Protein AF-0000000073468230 (afdb_homodimer)

Sequence (220 aa):
MRELEHNIGHVPVFFKELAESDPLIHEAVLKLDNYIWSDGSLTRKEKKLIAIGIAAAMRDDHALRAQLAGAQMVGVELDEVEEALRVSYMLAGMPSYVHGKYVAKSVFHEMRELEHNIGHVPVFFKELAESDPLIHEAVLKLDNYIWSDGSLTRKEKKLIAIGIAAAMRDDHALRAQLAGAQMVGVELDEVEEALRVSYMLAGMPSYVHGKYVAKSVFHE

pLDDT: mean 90.2, std 13.74, range [50.0, 98.88]

InterPro domains:
  IPR003779 Alkyl hydroperoxide reductase AhpD/CMD-like [PF02627] (23-100)
  IPR029032 AhpD-like [G3DSA:1.20.1290.10] (1-110)
  IPR029032 AhpD-like [SSF69118] (3-110)

Solvent-accessible surface area (backbone atoms only — not comparable to full-atom values): 11254 Å² total; per-residue (Å²): 111,69,67,51,22,66,64,39,47,64,68,52,66,66,54,59,52,29,49,71,76,39,46,67,59,35,51,53,51,50,52,50,51,52,59,68,52,43,72,66,80,44,48,47,56,56,51,32,44,23,44,32,14,28,21,21,44,66,66,35,64,68,55,27,52,40,32,49,50,16,26,50,74,64,66,52,47,70,66,41,49,50,52,31,29,49,48,16,24,75,76,49,31,65,67,18,24,54,52,37,51,55,54,47,29,65,71,69,71,95,110,70,67,51,21,65,67,39,46,64,67,51,67,66,55,60,52,29,51,71,78,38,48,67,60,36,49,53,50,51,51,51,50,51,61,66,52,42,71,67,81,46,48,46,54,56,50,31,44,23,42,33,13,29,21,22,44,66,67,35,64,69,54,27,52,39,32,50,50,15,27,51,76,63,66,51,48,69,67,41,50,51,53,31,29,50,48,16,23,75,76,48,31,65,68,19,25,54,51,38,49,56,54,48,30,64,71,69,70,96

Secondary structure (DSSP, 8-state):
-HHHHHHHSS--HHHHHHHHH-HHHHHHHHHHHHHHHS-SSS-HHHHHHHHHHHHHHTT-HHHHHHHHHHHHHTT--HHHHHHHHHHHHHHH-HHHHHHHHHHHHHHHT-/-HHHHHHHSS--HHHHHHHHH-HHHHHHHHHHHHHHHS-SSS-HHHHHHHHHHHHHHTT-HHHHHHHHHHHHHTT--HHHHHHHHHHHHHHH-HHHHHHHHHHHHHHHT-

Organism: Methanocorpusculum labreanum (strain ATCC 43576 / DSM 4855 / Z) (NCBI:txid410358)

Radius of gyration: 17.65 Å; Cα contacts (8 Å, |Δi|>4): 320; chains: 2; bounding box: 42×56×39 Å

Structure (mmCIF, N/CA/C/O backbone):
data_AF-0000000073468230-model_v1
#
loop_
_entity.id
_entity.type
_entity.pdbx_description
1 polymer 'Carboxymuconolactone decarboxylase'
#
loop_
_atom_site.group_PDB
_atom_site.id
_atom_site.type_symbol
_atom_site.label_atom_id
_atom_site.label_alt_id
_atom_site.label_comp_id
_atom_site.label_asym_id
_atom_site.label_entity_id
_atom_site.label_seq_id
_atom_site.pdbx_PDB_ins_code
_atom_site.Cartn_x
_atom_site.Cartn_y
_atom_site.Cartn_z
_atom_site.occupancy
_atom_site.B_iso_or_equiv
_atom_site.auth_seq_id
_atom_site.auth_comp_id
_atom_site.auth_asym_id
_atom_site.auth_atom_id
_atom_site.pdbx_PDB_model_num
ATOM 1 N N . MET A 1 1 ? -1.373 21.609 14.516 1 51.12 1 MET A N 1
ATOM 2 C CA . MET A 1 1 ? -0.214 21.578 13.625 1 51.12 1 MET A CA 1
ATOM 3 C C . MET A 1 1 ? 0.792 20.531 14.078 1 51.12 1 MET A C 1
ATOM 5 O O . MET A 1 1 ? 1.281 19.734 13.258 1 51.12 1 MET A O 1
ATOM 9 N N . ARG A 1 2 ? 1.069 20.5 15.359 1 52.31 2 ARG A N 1
ATOM 10 C CA . ARG A 1 2 ? 2.068 19.625 15.953 1 52.31 2 ARG A CA 1
ATOM 11 C C . ARG A 1 2 ? 1.7 18.156 15.75 1 52.31 2 ARG A C 1
ATOM 13 O O . ARG A 1 2 ? 2.564 17.328 15.453 1 52.31 2 ARG A O 1
ATOM 20 N N . GLU A 1 3 ? 0.459 17.906 15.875 1 50 3 GLU A N 1
ATOM 21 C CA . GLU A 1 3 ? 0.007 16.516 15.773 1 50 3 GLU A CA 1
ATOM 22 C C . GLU A 1 3 ? 0.173 15.992 14.359 1 50 3 GLU A C 1
ATOM 24 O O . GLU A 1 3 ? 0.537 14.828 14.164 1 50 3 GLU A O 1
ATOM 29 N N . LEU A 1 4 ? -0.022 16.859 13.43 1 53.44 4 LEU A N 1
ATOM 30 C CA . LEU A 1 4 ? 0.122 16.5 12.023 1 53.44 4 LEU A CA 1
ATOM 31 C C . LEU A 1 4 ? 1.576 16.188 11.688 1 53.44 4 LEU A C 1
ATOM 33 O O . LEU A 1 4 ? 1.854 15.234 10.945 1 53.44 4 LEU A O 1
ATOM 37 N N . GLU A 1 5 ? 2.391 17.016 12.32 1 53.56 5 GLU A N 1
ATOM 38 C CA . GLU A 1 5 ? 3.822 16.812 12.125 1 53.56 5 GLU A CA 1
ATOM 39 C C . GLU A 1 5 ? 4.266 15.461 12.656 1 53.56 5 GLU A C 1
ATOM 41 O O . GLU A 1 5 ? 5.105 14.789 12.047 1 53.56 5 GLU A O 1
ATOM 46 N N . HIS A 1 6 ? 3.646 15.109 13.695 1 51.97 6 HIS A N 1
ATOM 47 C CA . HIS A 1 6 ? 3.984 13.836 14.312 1 51.97 6 HIS A CA 1
ATOM 48 C C . HIS A 1 6 ? 3.549 12.664 13.438 1 51.97 6 HIS A C 1
ATOM 50 O O . HIS A 1 6 ? 4.27 11.672 13.312 1 51.97 6 HIS A O 1
ATOM 56 N N . ASN A 1 7 ? 2.471 12.891 12.844 1 53.47 7 ASN A N 1
ATOM 57 C CA . ASN A 1 7 ? 1.878 11.781 12.102 1 53.47 7 ASN A CA 1
ATOM 58 C C . ASN A 1 7 ? 2.441 11.695 10.688 1 53.47 7 ASN A C 1
ATOM 60 O O . ASN A 1 7 ? 2.615 10.594 10.148 1 53.47 7 ASN A O 1
ATOM 64 N N . ILE A 1 8 ? 2.74 12.891 10.102 1 57.62 8 ILE A N 1
ATOM 65 C CA . ILE A 1 8 ? 3.107 12.914 8.688 1 57.62 8 ILE A CA 1
ATOM 66 C C . ILE A 1 8 ? 4.617 13.117 8.555 1 57.62 8 ILE A C 1
ATOM 68 O O . ILE A 1 8 ? 5.203 12.766 7.527 1 57.62 8 ILE A O 1
ATOM 72 N N . GLY A 1 9 ? 5.367 13.531 9.742 1 52.94 9 GLY A N 1
ATOM 73 C CA . GLY A 1 9 ? 6.742 14 9.758 1 52.94 9 GLY A CA 1
ATOM 74 C C . GLY A 1 9 ? 6.875 15.477 9.445 1 52.94 9 GLY A C 1
ATOM 75 O O . GLY A 1 9 ? 7.457 16.234 10.227 1 52.94 9 GLY A O 1
ATOM 76 N N . HIS A 1 10 ? 6.594 15.992 8.219 1 54.66 10 HIS A N 1
ATOM 77 C CA . HIS A 1 10 ? 6.66 17.422 7.914 1 54.66 10 HIS A CA 1
ATOM 78 C C . HIS A 1 10 ? 5.316 17.938 7.422 1 54.66 10 HIS A C 1
ATOM 80 O O . HIS A 1 10 ? 4.637 17.266 6.637 1 54.66 10 HIS A O 1
ATOM 86 N N . VAL A 1 11 ? 4.891 18.906 8.109 1 58.91 11 VAL A N 1
ATOM 87 C CA . VAL A 1 11 ? 3.674 19.578 7.656 1 58.91 11 VAL A CA 1
ATOM 88 C C . VAL A 1 11 ? 3.92 20.25 6.305 1 58.91 11 VAL A C 1
ATOM 90 O O . VAL A 1 11 ? 4.754 21.141 6.195 1 58.91 11 VAL A O 1
ATOM 93 N N . PRO A 1 12 ? 3.273 19.734 5.375 1 61.88 12 PRO A N 1
ATOM 94 C CA . PRO A 1 12 ? 3.451 20.406 4.082 1 61.88 12 PRO A CA 1
ATOM 95 C C . PRO A 1 12 ? 2.969 21.859 4.094 1 61.88 12 PRO A C 1
ATOM 97 O O . PRO A 1 12 ? 1.992 22.172 4.773 1 61.88 12 PRO A O 1
ATOM 100 N N . VAL A 1 13 ? 3.793 22.719 3.514 1 62.62 13 VAL A N 1
ATOM 101 C CA . VAL A 1 13 ? 3.523 24.141 3.35 1 62.62 13 VAL A CA 1
ATOM 102 C C . VAL A 1 13 ? 2.07 24.344 2.928 1 62.62 13 VAL A C 1
ATOM 104 O O . VAL A 1 13 ? 1.408 25.281 3.391 1 62.62 13 VAL A O 1
ATOM 107 N N . PHE A 1 14 ? 1.612 23.469 2.227 1 70.19 14 PHE A N 1
ATOM 108 C CA . PHE A 1 14 ? 0.242 23.578 1.738 1 70.19 14 PHE A CA 1
ATOM 109 C C . PHE A 1 14 ? -0.749 23.547 2.896 1 70.19 14 PHE A C 1
ATOM 111 O O . PHE A 1 14 ? -1.723 24.297 2.906 1 70.19 14 PHE A O 1
ATOM 118 N N . PHE A 1 15 ? -0.362 22.844 3.902 1 76.81 15 PHE A N 1
ATOM 119 C CA . PHE A 1 15 ? -1.286 22.75 5.027 1 76.81 15 PHE A CA 1
ATOM 120 C C . PHE A 1 15 ? -1.286 24.047 5.832 1 76.81 15 PHE A C 1
ATOM 122 O O . PHE A 1 15 ? -2.33 24.469 6.332 1 76.81 15 PHE A O 1
ATOM 129 N N . LYS A 1 16 ? -0.118 24.625 5.879 1 77.75 16 LYS A N 1
ATOM 130 C CA . LYS A 1 16 ? -0.036 25.922 6.566 1 77.75 16 LYS A CA 1
ATOM 131 C C . LYS A 1 16 ? -0.863 26.984 5.848 1 77.75 16 LYS A C 1
ATOM 133 O O . LYS A 1 16 ? -1.576 27.75 6.484 1 77.75 16 LYS A O 1
ATOM 138 N N . GLU A 1 17 ? -0.797 27.031 4.656 1 84.88 17 GLU A N 1
ATOM 139 C CA . GLU A 1 17 ? -1.555 27.984 3.852 1 84.88 17 GLU A CA 1
ATOM 140 C C . GLU A 1 17 ? -3.055 27.719 3.947 1 84.88 17 GLU A C 1
ATOM 142 O O . GLU A 1 17 ? -3.857 28.656 3.932 1 84.88 17 GLU A O 1
ATOM 147 N N . LEU A 1 18 ? -3.436 26.484 4.121 1 87.25 18 LEU A N 1
ATOM 148 C CA . LEU A 1 18 ? -4.844 26.125 4.242 1 87.25 18 LEU A CA 1
ATOM 149 C C . LEU A 1 18 ? -5.426 26.625 5.559 1 87.25 18 LEU A C 1
ATOM 151 O O . LEU A 1 18 ? -6.594 27.016 5.613 1 87.25 18 LEU A O 1
ATOM 155 N N . ALA A 1 19 ? -4.57 26.625 6.559 1 87.38 19 ALA A N 1
ATOM 156 C CA . ALA A 1 19 ? -5.012 27.094 7.871 1 87.38 19 ALA A CA 1
ATOM 157 C C . ALA A 1 19 ? -5.441 28.562 7.816 1 87.38 19 ALA A C 1
ATOM 159 O O . ALA A 1 19 ? -6.359 28.969 8.531 1 87.38 19 ALA A O 1
ATOM 160 N N . GLU A 1 20 ? -4.855 29.297 6.918 1 90.25 20 GLU A N 1
ATOM 161 C CA . GLU A 1 20 ? -5.145 30.719 6.77 1 90.25 20 GLU A CA 1
ATOM 162 C C . GLU A 1 20 ? -6.254 30.938 5.742 1 90.25 20 GLU A C 1
ATOM 164 O O . GLU A 1 20 ? -7.184 31.719 5.988 1 90.25 20 GLU A O 1
ATOM 169 N N . SER A 1 21 ? -6.195 30.359 4.688 1 93.56 21 SER A N 1
ATOM 170 C CA . SER A 1 21 ? -7.062 30.641 3.549 1 93.56 21 SER A CA 1
ATOM 171 C C . SER A 1 21 ? -8.422 29.969 3.697 1 93.56 21 SER A C 1
ATOM 173 O O . SER A 1 21 ? -9.43 30.469 3.201 1 93.56 21 SER A O 1
ATOM 175 N N . ASP A 1 22 ? -8.555 28.781 4.352 1 95.56 22 ASP A N 1
ATOM 176 C CA . ASP A 1 22 ? -9.781 28.016 4.539 1 95.56 22 ASP A CA 1
ATOM 177 C C . ASP A 1 22 ? -9.719 27.172 5.816 1 95.56 22 ASP A C 1
ATOM 179 O O . ASP A 1 22 ? -9.516 25.953 5.758 1 95.56 22 ASP A O 1
ATOM 183 N N . PRO A 1 23 ? -9.945 27.75 6.961 1 93.88 23 PRO A N 1
ATOM 184 C CA . PRO A 1 23 ? -9.789 27.094 8.258 1 93.88 23 PRO A CA 1
ATOM 185 C C . PRO A 1 23 ? -10.727 25.891 8.43 1 93.88 23 PRO A C 1
ATOM 187 O O . PRO A 1 23 ? -10.391 24.953 9.141 1 93.88 23 PRO A O 1
ATOM 190 N N . LEU A 1 24 ? -11.82 25.984 7.773 1 94.44 24 LEU A N 1
ATOM 191 C CA . LEU A 1 24 ? -12.766 24.891 7.902 1 94.44 24 LEU A CA 1
ATOM 192 C C . LEU A 1 24 ? -12.234 23.625 7.219 1 94.44 24 LEU A C 1
ATOM 194 O O . LEU A 1 24 ? -12.289 22.531 7.789 1 94.44 24 LEU A O 1
ATOM 198 N N . ILE A 1 25 ? -11.688 23.766 6.023 1 92.88 25 ILE A N 1
ATOM 199 C CA . ILE A 1 25 ? -11.094 22.625 5.32 1 92.88 25 ILE A CA 1
ATOM 200 C C . ILE A 1 25 ? -9.859 22.141 6.07 1 92.88 25 ILE A C 1
ATOM 202 O O . ILE A 1 25 ? -9.617 20.938 6.18 1 92.88 25 ILE A O 1
ATOM 206 N N . HIS A 1 26 ? -9.141 23.125 6.543 1 93.06 26 HIS A N 1
ATOM 207 C CA . HIS A 1 26 ? -7.949 22.766 7.309 1 93.06 26 HIS A CA 1
ATOM 208 C C . HIS A 1 26 ? -8.305 21.875 8.492 1 93.06 26 HIS A C 1
ATOM 210 O O . HIS A 1 26 ? -7.66 20.844 8.719 1 93.06 26 HIS A O 1
ATOM 216 N N . GLU A 1 27 ? -9.289 22.219 9.203 1 93.31 27 GLU A N 1
ATOM 217 C CA . GLU A 1 27 ? -9.711 21.469 10.375 1 93.31 27 GLU A CA 1
ATOM 218 C C . GLU A 1 27 ? -10.227 20.078 9.977 1 93.31 27 GLU A C 1
ATOM 220 O O . GLU A 1 27 ? -9.938 19.094 10.648 1 93.31 27 GLU A O 1
ATOM 225 N N . ALA A 1 28 ? -11.008 20.062 8.969 1 93.5 28 ALA A N 1
ATOM 226 C CA . ALA A 1 28 ? -11.562 18.797 8.508 1 93.5 28 ALA A CA 1
ATOM 227 C C . ALA A 1 28 ? -10.461 17.844 8.07 1 93.5 28 ALA A C 1
ATOM 229 O O . ALA A 1 28 ? -10.5 16.656 8.391 1 93.5 28 ALA A O 1
ATOM 230 N N . VAL A 1 29 ? -9.484 18.344 7.395 1 91.62 29 VAL A N 1
ATOM 231 C CA . VAL A 1 29 ? -8.375 17.547 6.906 1 91.62 29 VAL A CA 1
ATOM 232 C C . VAL A 1 29 ? -7.547 17.031 8.086 1 91.62 29 VAL A C 1
ATOM 234 O O . VAL A 1 29 ? -7.137 15.867 8.102 1 91.62 29 VAL A O 1
ATOM 237 N N . LEU A 1 30 ? -7.344 17.891 9.008 1 91.06 30 LEU A N 1
ATOM 238 C CA . LEU A 1 30 ? -6.578 17.5 10.188 1 91.06 30 LEU A CA 1
ATOM 239 C C . LEU A 1 30 ? -7.289 16.391 10.953 1 91.06 30 LEU A C 1
ATOM 241 O O . LEU A 1 30 ? -6.645 15.461 11.438 1 91.06 30 LEU A O 1
ATOM 245 N N . LYS A 1 31 ? -8.531 16.531 11.07 1 93.81 31 LYS A N 1
ATOM 246 C CA . LYS A 1 31 ? -9.312 15.523 11.773 1 93.81 31 LYS A CA 1
ATOM 247 C C . LYS A 1 31 ? -9.258 14.18 11.047 1 93.81 31 LYS A C 1
ATOM 249 O O . LYS A 1 31 ? -9.109 13.133 11.68 1 93.81 31 LYS A O 1
ATOM 254 N N . LEU A 1 32 ? -9.375 14.234 9.766 1 94.25 32 LEU A N 1
ATOM 255 C CA . LEU A 1 32 ? -9.328 13.023 8.953 1 94.25 32 LEU A CA 1
ATOM 256 C C . LEU A 1 32 ? -7.953 12.367 9.031 1 94.25 32 LEU A C 1
ATOM 258 O O . LEU A 1 32 ? -7.852 11.148 9.188 1 94.25 32 LEU A O 1
ATOM 262 N N . ASP A 1 33 ? -6.996 13.18 8.93 1 93.69 33 ASP A N 1
ATOM 263 C CA . ASP A 1 33 ? -5.617 12.703 9.008 1 93.69 33 ASP A CA 1
ATOM 264 C C . ASP A 1 33 ? -5.348 12 10.336 1 93.69 33 ASP A C 1
ATOM 266 O O . ASP A 1 33 ? -4.809 10.891 10.359 1 93.69 33 ASP A O 1
ATOM 270 N N . ASN A 1 34 ? -5.723 12.625 11.414 1 93.62 34 ASN A N 1
ATOM 271 C CA . ASN A 1 34 ? -5.527 12.047 12.742 1 93.62 34 ASN A CA 1
ATOM 272 C C . ASN A 1 34 ? -6.266 10.719 12.883 1 93.62 34 ASN A C 1
ATOM 274 O O . ASN A 1 34 ? -5.734 9.766 13.461 1 93.62 34 ASN A O 1
ATOM 278 N N . TYR A 1 35 ? -7.43 10.734 12.383 1 95.25 35 TYR A N 1
ATOM 279 C CA . TYR A 1 35 ? -8.258 9.539 12.484 1 95.25 35 TYR A CA 1
ATOM 280 C C . TYR A 1 35 ? -7.621 8.375 11.734 1 95.25 35 TYR A C 1
ATOM 282 O O . TYR A 1 35 ? -7.496 7.27 12.281 1 95.25 35 TYR A O 1
ATOM 290 N N . ILE A 1 36 ? -7.145 8.617 10.562 1 96.62 36 ILE A N 1
ATOM 291 C CA . ILE A 1 36 ? -6.664 7.559 9.688 1 96.62 36 ILE A CA 1
ATOM 292 C C . ILE A 1 36 ? -5.312 7.051 10.188 1 96.62 36 ILE A C 1
ATOM 294 O O . ILE A 1 36 ? -5.047 5.844 10.156 1 96.62 36 ILE A O 1
ATOM 298 N N . TRP A 1 37 ? -4.512 7.867 10.742 1 96.25 37 TRP A N 1
ATOM 299 C CA . TRP A 1 37 ? -3.146 7.477 11.078 1 96.25 37 TRP A CA 1
ATOM 300 C C . TRP A 1 37 ? -3.074 6.949 12.508 1 96.25 37 TRP A C 1
ATOM 302 O O . TRP A 1 37 ? -2.078 6.332 12.898 1 96.25 37 TRP A O 1
ATOM 312 N N . SER A 1 38 ? -4.176 7.195 13.266 1 95.06 38 SER A N 1
ATOM 313 C CA . SER A 1 38 ? -4.184 6.703 14.641 1 95.06 38 SER A CA 1
ATOM 314 C C . SER A 1 38 ? -4.184 5.18 14.68 1 95.06 38 SER A C 1
ATOM 316 O O . SER A 1 38 ? -4.672 4.527 13.758 1 95.06 38 SER A O 1
ATOM 318 N N . ASP A 1 39 ? -3.697 4.629 15.781 1 95.06 39 ASP A N 1
ATOM 319 C CA . ASP A 1 39 ? -3.664 3.18 15.969 1 95.06 39 ASP A CA 1
ATOM 320 C C . ASP A 1 39 ? -5.074 2.6 16.016 1 95.06 39 ASP A C 1
ATOM 322 O O . ASP A 1 39 ? -5.988 3.219 16.562 1 95.06 39 ASP A O 1
ATOM 326 N N . GLY A 1 40 ? -5.258 1.491 15.461 1 96.88 40 GLY A N 1
ATOM 327 C CA . GLY A 1 40 ? -6.477 0.701 15.438 1 96.88 40 GLY A CA 1
ATOM 328 C C . GLY A 1 40 ? -6.227 -0.778 15.211 1 96.88 40 GLY A C 1
ATOM 329 O O . GLY A 1 40 ? -5.426 -1.395 15.922 1 96.88 40 GLY A O 1
ATOM 330 N N . SER A 1 41 ? -6.891 -1.333 14.227 1 98.19 41 SER A N 1
ATOM 331 C CA . SER A 1 41 ? -6.602 -2.715 13.859 1 98.19 41 SER A CA 1
ATOM 332 C C . SER A 1 41 ? -5.203 -2.848 13.266 1 98.19 41 SER A C 1
ATOM 334 O O . SER A 1 41 ? -4.637 -3.943 13.227 1 98.19 41 SER A O 1
ATOM 336 N N . LEU A 1 42 ? -4.723 -1.739 12.742 1 98.31 42 LEU A N 1
ATOM 337 C CA . LEU A 1 42 ? -3.342 -1.611 12.289 1 98.31 42 LEU A CA 1
ATOM 338 C C . LEU A 1 42 ? -2.604 -0.538 13.078 1 98.31 42 LEU A C 1
ATOM 340 O O . LEU A 1 42 ? -3.199 0.462 13.484 1 98.31 42 LEU A O 1
ATOM 344 N N . THR A 1 43 ? -1.349 -0.743 13.258 1 97.75 43 THR A N 1
ATOM 345 C CA . THR A 1 43 ? -0.517 0.27 13.898 1 97.75 43 THR A CA 1
ATOM 346 C C . THR A 1 43 ? -0.15 1.374 12.914 1 97.75 43 THR A C 1
ATOM 348 O O . THR A 1 43 ? -0.268 1.191 11.695 1 97.75 43 THR A O 1
ATOM 351 N N . ARG A 1 44 ? 0.325 2.467 13.477 1 96.75 44 ARG A N 1
ATOM 352 C CA . ARG A 1 44 ? 0.816 3.557 12.641 1 96.75 44 ARG A CA 1
ATOM 353 C C . ARG A 1 44 ? 1.953 3.084 11.734 1 96.75 44 ARG A C 1
ATOM 355 O O . ARG A 1 44 ? 2.035 3.48 10.57 1 96.75 44 ARG A O 1
ATOM 362 N N . LYS A 1 45 ? 2.77 2.225 12.25 1 97.12 45 LYS A N 1
ATOM 363 C CA . LYS A 1 45 ? 3.895 1.68 11.492 1 97.12 45 LYS A CA 1
ATOM 364 C C . LYS A 1 45 ? 3.412 0.904 10.273 1 97.12 45 LYS A C 1
ATOM 366 O O . LYS A 1 45 ? 3.908 1.11 9.164 1 97.12 45 LYS A O 1
ATOM 371 N N . GLU A 1 46 ? 2.443 0.099 10.477 1 98.25 46 GLU A N 1
ATOM 372 C CA . GLU A 1 46 ? 1.883 -0.691 9.383 1 98.25 46 GLU A CA 1
ATOM 373 C C . GLU A 1 46 ? 1.247 0.205 8.328 1 98.25 46 GLU A C 1
ATOM 375 O O . GLU A 1 46 ? 1.408 -0.033 7.125 1 98.25 46 GLU A O 1
ATOM 380 N N . LYS A 1 47 ? 0.565 1.204 8.773 1 98.69 47 LYS A N 1
ATOM 381 C CA . LYS A 1 47 ? -0.1 2.119 7.848 1 98.69 47 LYS A CA 1
ATOM 382 C C . LYS A 1 47 ? 0.917 2.902 7.02 1 98.69 47 LYS A C 1
ATOM 384 O O . LYS A 1 47 ? 0.693 3.164 5.836 1 98.69 47 LYS A O 1
ATOM 389 N N . LYS A 1 48 ? 2.025 3.246 7.605 1 98.31 48 LYS A N 1
ATOM 390 C CA . LYS A 1 48 ? 3.076 3.938 6.867 1 98.31 48 LYS A CA 1
ATOM 391 C C . LYS A 1 48 ? 3.676 3.035 5.789 1 98.31 48 LYS A C 1
ATOM 393 O O . LYS A 1 48 ? 3.969 3.492 4.684 1 98.31 48 LYS A O 1
ATOM 398 N N . LEU A 1 49 ? 3.814 1.778 6.105 1 98.75 49 LEU A N 1
ATOM 399 C CA . LEU A 1 49 ? 4.332 0.833 5.121 1 98.75 49 LEU A CA 1
ATOM 400 C C . LEU A 1 49 ? 3.377 0.704 3.938 1 98.75 49 LEU A C 1
ATOM 402 O O . LEU A 1 49 ? 3.812 0.639 2.787 1 98.75 49 LEU A O 1
ATOM 406 N N . ILE A 1 50 ? 2.092 0.686 4.227 1 98.88 50 ILE A N 1
ATOM 407 C CA . ILE A 1 50 ? 1.083 0.643 3.174 1 98.88 50 ILE A CA 1
ATOM 408 C C . ILE A 1 50 ? 1.179 1.902 2.316 1 98.88 50 ILE A C 1
ATOM 410 O O . ILE A 1 50 ? 1.192 1.823 1.085 1 98.88 50 ILE A O 1
ATOM 414 N N . ALA A 1 51 ? 1.344 3.035 2.988 1 98.69 51 ALA A N 1
ATOM 415 C CA . ALA A 1 51 ? 1.427 4.312 2.283 1 98.69 51 ALA A CA 1
ATOM 416 C C . ALA A 1 51 ? 2.66 4.367 1.387 1 98.69 51 ALA A C 1
ATOM 418 O O . ALA A 1 51 ? 2.598 4.875 0.265 1 98.69 51 ALA A O 1
ATOM 419 N N . ILE A 1 52 ? 3.732 3.822 1.855 1 98.75 52 ILE A N 1
ATOM 420 C CA . ILE A 1 52 ? 4.969 3.787 1.079 1 98.75 52 ILE A CA 1
ATOM 421 C C . ILE A 1 52 ? 4.766 2.934 -0.171 1 98.75 52 ILE A C 1
ATOM 423 O O . ILE A 1 52 ? 5.137 3.342 -1.274 1 98.75 52 ILE A O 1
ATOM 427 N N . GLY A 1 53 ? 4.203 1.738 0.035 1 98.81 53 GLY A N 1
ATOM 428 C CA . GLY A 1 53 ? 3.918 0.901 -1.119 1 98.81 53 GLY A CA 1
ATOM 429 C C . GLY A 1 53 ? 3.053 1.589 -2.158 1 98.81 53 GLY A C 1
ATOM 430 O O . GLY A 1 53 ? 3.324 1.499 -3.357 1 98.81 53 GLY A O 1
ATOM 431 N N . ILE A 1 54 ? 2.057 2.289 -1.689 1 98.81 54 ILE A N 1
ATOM 432 C CA . ILE A 1 54 ? 1.126 2.975 -2.58 1 98.81 54 ILE A CA 1
ATOM 433 C C . ILE A 1 54 ? 1.851 4.098 -3.316 1 98.81 54 ILE A C 1
ATOM 435 O O . ILE A 1 54 ? 1.758 4.203 -4.543 1 98.81 54 ILE A O 1
ATOM 439 N N . ALA A 1 55 ? 2.572 4.934 -2.586 1 98.38 55 ALA A N 1
ATOM 440 C CA . ALA A 1 55 ? 3.264 6.078 -3.176 1 98.38 55 ALA A CA 1
ATOM 441 C C . ALA A 1 55 ? 4.27 5.625 -4.23 1 98.38 55 ALA A C 1
ATOM 443 O O . ALA A 1 55 ? 4.391 6.246 -5.289 1 98.38 55 ALA A O 1
ATOM 444 N N . ALA A 1 56 ? 4.984 4.574 -3.939 1 98.62 56 ALA A N 1
ATOM 445 C CA . ALA A 1 56 ? 5.953 4.035 -4.887 1 98.62 56 ALA A CA 1
ATOM 446 C C . ALA A 1 56 ? 5.266 3.52 -6.148 1 98.62 56 ALA A C 1
ATOM 448 O O . ALA A 1 56 ? 5.715 3.791 -7.262 1 98.62 56 ALA A O 1
ATOM 449 N N . ALA A 1 57 ? 4.191 2.768 -5.918 1 98.44 57 ALA A N 1
ATOM 450 C CA . ALA A 1 57 ? 3.463 2.199 -7.047 1 98.44 57 ALA A CA 1
ATOM 451 C C . ALA A 1 57 ? 2.906 3.295 -7.949 1 98.44 57 ALA A C 1
ATOM 453 O O . ALA A 1 57 ? 2.855 3.137 -9.172 1 98.44 57 ALA A O 1
ATOM 454 N N . MET A 1 58 ? 2.547 4.383 -7.332 1 97 58 MET A N 1
ATOM 455 C CA . MET A 1 58 ? 1.961 5.496 -8.078 1 97 58 MET A CA 1
ATOM 456 C C . MET A 1 58 ? 3.047 6.395 -8.656 1 97 58 MET A C 1
ATOM 458 O O . MET A 1 58 ? 2.75 7.34 -9.391 1 97 58 MET A O 1
ATOM 462 N N . ARG A 1 59 ? 4.273 6.172 -8.297 1 95.56 59 ARG A N 1
ATOM 463 C CA . ARG A 1 59 ? 5.426 6.953 -8.727 1 95.56 59 ARG A CA 1
ATOM 464 C C . ARG A 1 59 ? 5.254 8.422 -8.375 1 95.56 59 ARG A C 1
ATOM 466 O O . ARG A 1 59 ? 5.527 9.305 -9.195 1 95.56 59 ARG A O 1
ATOM 473 N N . ASP A 1 60 ? 4.648 8.664 -7.301 1 93.69 60 ASP A N 1
ATOM 474 C CA . ASP A 1 60 ? 4.508 10.008 -6.742 1 93.69 60 ASP A CA 1
ATOM 475 C C . ASP A 1 60 ? 5.668 10.336 -5.805 1 93.69 60 ASP A C 1
ATO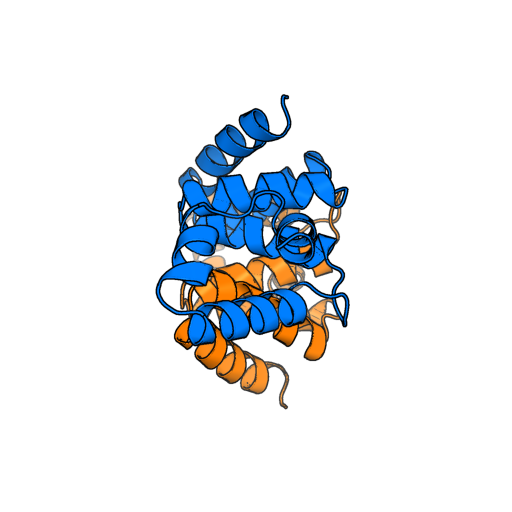M 477 O O . ASP A 1 60 ? 5.645 9.977 -4.625 1 93.69 60 ASP A O 1
ATOM 481 N N . ASP A 1 61 ? 6.574 11.109 -6.32 1 93.5 61 ASP A N 1
ATOM 482 C CA . ASP A 1 61 ? 7.812 11.367 -5.594 1 93.5 61 ASP A CA 1
ATOM 483 C C . ASP A 1 61 ? 7.543 12.164 -4.316 1 93.5 61 ASP A C 1
ATOM 485 O O . ASP A 1 61 ? 8.125 11.875 -3.268 1 93.5 61 ASP A O 1
ATOM 489 N N . HIS A 1 62 ? 6.723 13.109 -4.438 1 92.81 62 HIS A N 1
ATOM 490 C CA . HIS A 1 62 ? 6.426 13.938 -3.279 1 92.81 62 HIS A CA 1
ATOM 491 C C . HIS A 1 62 ? 5.77 13.125 -2.17 1 92.81 62 HIS A C 1
ATOM 493 O O . HIS A 1 62 ? 6.148 13.234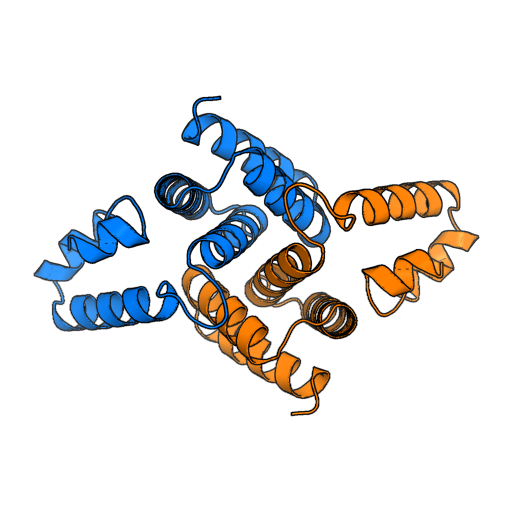 -1.003 1 92.81 62 HIS A O 1
ATOM 499 N N . ALA A 1 63 ? 4.812 12.305 -2.525 1 95.31 63 ALA A N 1
ATOM 500 C CA . ALA A 1 63 ? 4.152 11.453 -1.538 1 95.31 63 ALA A CA 1
ATOM 501 C C . ALA A 1 63 ? 5.125 10.438 -0.955 1 95.31 63 ALA A C 1
ATOM 503 O O . ALA A 1 63 ? 5.102 10.164 0.247 1 95.31 63 ALA A O 1
ATOM 504 N N . LEU A 1 64 ? 5.941 9.867 -1.849 1 97.31 64 LEU A N 1
ATOM 505 C CA . LEU A 1 64 ? 6.879 8.844 -1.4 1 97.31 64 LEU A CA 1
ATOM 506 C C . LEU A 1 64 ? 7.852 9.414 -0.374 1 97.31 64 LEU A C 1
ATOM 508 O O . LEU A 1 64 ? 8.062 8.8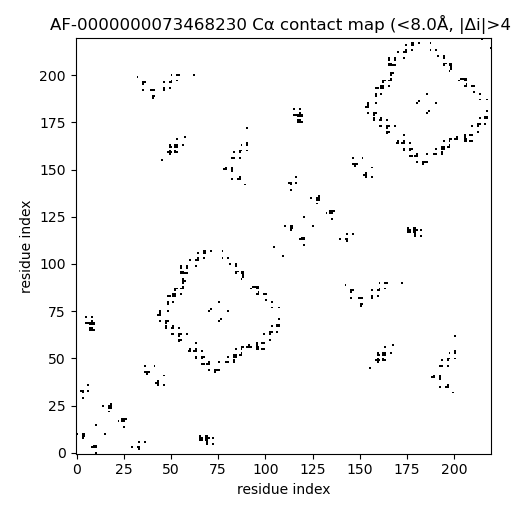12 0.683 1 97.31 64 LEU A O 1
ATOM 512 N N . ARG A 1 65 ? 8.375 10.586 -0.623 1 95.75 65 ARG A N 1
ATOM 513 C CA . ARG A 1 65 ? 9.32 11.211 0.303 1 95.75 65 ARG A CA 1
ATOM 514 C C . ARG A 1 65 ? 8.648 11.523 1.634 1 95.75 65 ARG A C 1
ATOM 516 O O . ARG A 1 65 ? 9.219 11.297 2.699 1 95.75 65 ARG A O 1
ATOM 523 N N . ALA A 1 66 ? 7.484 12.023 1.545 1 93.88 66 ALA A N 1
ATOM 524 C CA . ALA A 1 66 ? 6.75 12.383 2.754 1 93.88 66 ALA A CA 1
ATOM 525 C C . ALA A 1 66 ? 6.453 11.148 3.604 1 93.88 66 ALA A C 1
ATOM 527 O O . ALA A 1 66 ? 6.629 11.172 4.824 1 93.88 66 ALA A O 1
ATOM 528 N N . GLN A 1 67 ? 6.043 10.102 2.957 1 96.88 67 GLN A N 1
ATOM 529 C CA . GLN A 1 67 ? 5.684 8.906 3.703 1 96.88 67 GLN A CA 1
ATOM 530 C C . GLN A 1 67 ? 6.922 8.203 4.258 1 96.88 67 GLN A C 1
ATOM 532 O O . GLN A 1 67 ? 6.883 7.637 5.352 1 96.88 67 GLN A O 1
ATOM 537 N N . LEU A 1 68 ? 7.988 8.219 3.525 1 97.44 68 LEU A N 1
ATOM 538 C CA . LEU A 1 68 ? 9.234 7.652 4.016 1 97.44 68 LEU A CA 1
ATOM 539 C C . LEU A 1 68 ? 9.742 8.422 5.238 1 97.44 68 LEU A C 1
ATOM 541 O O . LEU A 1 68 ? 10.156 7.812 6.227 1 97.44 68 LEU A O 1
ATOM 545 N N . ALA A 1 69 ? 9.688 9.766 5.145 1 94.81 69 ALA A N 1
ATOM 546 C CA . ALA A 1 69 ? 10.094 10.578 6.289 1 94.81 69 ALA A CA 1
ATOM 547 C C . ALA A 1 69 ? 9.227 10.281 7.508 1 94.81 69 ALA A C 1
ATOM 549 O O . ALA A 1 69 ? 9.742 10.094 8.617 1 94.81 69 ALA A O 1
ATOM 550 N N . GLY A 1 70 ? 7.922 10.242 7.285 1 94.06 70 GLY A N 1
ATOM 551 C CA . GLY A 1 70 ? 7.012 9.898 8.367 1 94.06 70 GLY A CA 1
ATOM 552 C C . GLY A 1 70 ? 7.262 8.516 8.938 1 94.06 70 GLY A C 1
ATOM 553 O O . GLY A 1 70 ? 7.168 8.312 10.148 1 94.06 70 GLY A O 1
ATOM 554 N N . ALA A 1 71 ? 7.562 7.582 8.086 1 96.62 71 ALA A N 1
ATOM 555 C CA . ALA A 1 71 ? 7.836 6.211 8.508 1 96.62 71 ALA A CA 1
ATOM 556 C C . ALA A 1 71 ? 9.062 6.145 9.414 1 96.62 71 ALA A C 1
ATOM 558 O O . ALA A 1 71 ? 9.07 5.426 10.414 1 96.62 71 ALA A O 1
ATOM 559 N N . GLN A 1 72 ? 10.031 6.844 9.023 1 94.69 72 GLN A N 1
ATOM 560 C CA . GLN A 1 72 ? 11.25 6.887 9.828 1 94.69 72 GLN A CA 1
ATOM 561 C C . GLN A 1 72 ? 10.961 7.383 11.242 1 94.69 72 GLN A C 1
ATOM 563 O O . GLN A 1 72 ? 11.516 6.859 12.211 1 94.69 72 GLN A O 1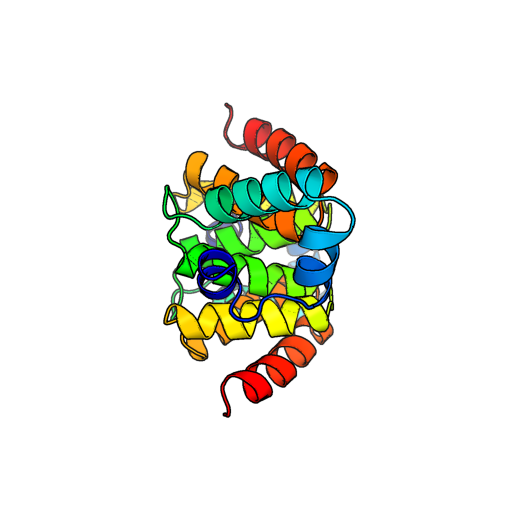
ATOM 568 N N . MET A 1 73 ? 10.094 8.25 11.367 1 93.38 73 MET A N 1
ATOM 569 C CA . MET A 1 73 ? 9.773 8.875 12.648 1 93.38 73 MET A CA 1
ATOM 570 C C . MET A 1 73 ? 9.039 7.902 13.555 1 93.38 73 MET A C 1
ATOM 572 O O . MET A 1 73 ? 9.086 8.039 14.781 1 93.38 73 MET A O 1
ATOM 576 N N . VAL A 1 74 ? 8.438 6.895 12.977 1 94.25 74 VAL A N 1
ATOM 577 C CA . VAL A 1 74 ? 7.656 5.98 13.805 1 94.25 74 VAL A CA 1
ATOM 578 C C . VAL A 1 74 ? 8.383 4.641 13.914 1 94.25 74 VAL A C 1
ATOM 580 O O . VAL A 1 74 ? 7.789 3.637 14.305 1 94.25 74 VAL A O 1
ATOM 583 N N . GLY A 1 75 ? 9.586 4.582 13.438 1 95.12 75 GLY A N 1
ATOM 584 C CA . GLY A 1 75 ? 10.445 3.453 13.742 1 95.12 75 GLY A CA 1
ATOM 585 C C . GLY A 1 75 ? 10.484 2.412 12.641 1 95.12 75 GLY A C 1
ATOM 586 O O . GLY A 1 75 ? 10.953 1.293 12.852 1 95.12 75 GLY A O 1
ATOM 587 N N . VAL A 1 76 ? 9.977 2.76 11.492 1 97.38 76 VAL A N 1
ATOM 588 C CA . VAL A 1 76 ? 10.109 1.849 10.359 1 97.38 76 VAL A CA 1
ATOM 589 C C . VAL A 1 76 ? 11.578 1.741 9.953 1 97.38 76 VAL A C 1
ATOM 591 O O . VAL A 1 76 ? 12.266 2.754 9.828 1 97.38 76 VAL A O 1
ATOM 594 N N . GLU A 1 77 ? 11.977 0.507 9.758 1 97.5 77 GLU A N 1
ATOM 595 C CA . GLU A 1 77 ? 13.359 0.268 9.352 1 97.5 77 GLU A CA 1
ATOM 596 C C . GLU A 1 77 ? 13.484 0.166 7.836 1 97.5 77 GLU A C 1
ATOM 598 O O . GLU A 1 77 ? 12.508 -0.138 7.148 1 97.5 77 GLU A O 1
ATOM 603 N N . LEU A 1 78 ? 14.742 0.397 7.348 1 97.56 78 LEU A N 1
ATOM 604 C CA . LEU A 1 78 ? 14.977 0.398 5.91 1 97.56 78 LEU A CA 1
ATOM 605 C C . LEU A 1 78 ? 14.648 -0.963 5.305 1 97.56 78 LEU A C 1
ATOM 607 O O . LEU A 1 78 ? 14.133 -1.043 4.188 1 97.56 78 LEU A O 1
ATOM 611 N N . ASP A 1 79 ? 14.961 -2.047 6.035 1 97.81 79 ASP A N 1
ATOM 612 C CA . ASP A 1 79 ? 14.664 -3.381 5.523 1 97.81 79 ASP A CA 1
ATOM 613 C C . ASP A 1 79 ? 13.164 -3.588 5.359 1 97.81 79 ASP A C 1
ATOM 615 O O . ASP A 1 79 ? 12.719 -4.285 4.445 1 97.81 79 ASP A O 1
ATOM 619 N N . GLU A 1 80 ? 12.359 -3.008 6.238 1 98.56 80 GLU A N 1
ATOM 620 C CA . GLU A 1 80 ? 10.906 -3.068 6.113 1 98.56 80 GLU A CA 1
ATOM 621 C C . GLU A 1 80 ? 10.43 -2.287 4.891 1 98.56 80 GLU A C 1
ATOM 623 O O . GLU A 1 80 ? 9.555 -2.75 4.156 1 98.56 80 GLU A O 1
ATOM 628 N N . VAL A 1 81 ? 11.055 -1.15 4.691 1 98.69 81 VAL A N 1
ATOM 629 C CA . VAL A 1 81 ? 10.742 -0.341 3.518 1 98.69 81 VAL A CA 1
ATOM 630 C C . VAL A 1 81 ? 11.07 -1.123 2.248 1 98.69 81 VAL A C 1
ATOM 632 O O . VAL A 1 81 ? 10.281 -1.145 1.302 1 98.69 81 VAL A O 1
ATOM 635 N N . GLU A 1 82 ? 12.172 -1.773 2.246 1 98.25 82 GLU A N 1
ATOM 636 C CA . GLU A 1 82 ? 12.609 -2.529 1.076 1 98.25 82 GLU A CA 1
ATOM 637 C C . GLU A 1 82 ? 11.609 -3.627 0.727 1 98.25 82 GLU A C 1
ATOM 639 O O . GLU A 1 82 ? 11.312 -3.855 -0.449 1 98.25 82 GLU A O 1
ATOM 644 N N . GLU A 1 83 ? 11.125 -4.262 1.729 1 98.69 83 GLU A N 1
ATOM 645 C CA . GLU A 1 83 ? 10.148 -5.316 1.452 1 98.69 83 GLU A CA 1
ATOM 646 C C . GLU A 1 83 ? 8.82 -4.727 0.986 1 98.69 83 GLU A C 1
ATOM 648 O O . GLU A 1 83 ? 8.141 -5.312 0.14 1 98.69 83 GLU A O 1
ATOM 653 N N . ALA A 1 84 ? 8.43 -3.566 1.51 1 98.88 84 ALA A N 1
ATOM 654 C CA . ALA A 1 84 ? 7.238 -2.889 0.994 1 98.88 84 ALA A CA 1
ATOM 655 C C . ALA A 1 84 ? 7.41 -2.523 -0.477 1 98.88 84 ALA A C 1
ATOM 657 O O . ALA A 1 84 ? 6.477 -2.66 -1.271 1 98.88 84 ALA A O 1
ATOM 658 N N . LEU A 1 85 ? 8.609 -2.129 -0.82 1 98.81 85 LEU A N 1
ATOM 659 C CA . LEU A 1 85 ? 8.898 -1.752 -2.199 1 98.81 85 LEU A CA 1
ATOM 660 C C . LEU A 1 85 ? 8.914 -2.979 -3.105 1 98.81 85 LEU A C 1
ATOM 662 O O . LEU A 1 85 ? 8.531 -2.896 -4.273 1 98.81 85 LEU A O 1
ATOM 666 N N . ARG A 1 86 ? 9.305 -4.105 -2.58 1 98.62 86 ARG A N 1
ATOM 667 C CA . ARG A 1 86 ? 9.219 -5.332 -3.361 1 98.62 86 ARG A CA 1
ATOM 668 C C . ARG A 1 86 ? 7.77 -5.688 -3.666 1 98.62 86 ARG A C 1
ATOM 670 O O . ARG A 1 86 ? 7.461 -6.199 -4.742 1 98.62 86 ARG A O 1
ATOM 677 N N . VAL A 1 87 ? 6.871 -5.418 -2.734 1 98.62 87 VAL A N 1
ATOM 678 C CA . VAL A 1 87 ? 5.449 -5.625 -3 1 98.62 87 VAL A CA 1
ATOM 679 C C . VAL A 1 87 ? 4.988 -4.688 -4.109 1 98.62 87 VAL A C 1
ATOM 681 O O . VAL A 1 87 ? 4.238 -5.09 -5.004 1 98.62 87 VAL A O 1
ATOM 684 N N . SER A 1 88 ? 5.48 -3.428 -4.043 1 98.62 88 SER A N 1
ATOM 685 C CA . SER A 1 88 ? 5.148 -2.484 -5.109 1 98.62 88 SER A CA 1
ATOM 686 C C . SER A 1 88 ? 5.633 -2.99 -6.465 1 98.62 88 SER A C 1
ATOM 688 O O . SER A 1 88 ? 4.973 -2.779 -7.48 1 98.62 88 SER A O 1
ATOM 690 N N . TYR A 1 89 ? 6.801 -3.631 -6.477 1 98 89 TYR A N 1
ATOM 691 C CA . TYR A 1 89 ? 7.328 -4.25 -7.688 1 98 89 TYR A CA 1
ATOM 692 C C . TYR A 1 89 ? 6.34 -5.258 -8.258 1 98 89 TYR A C 1
ATOM 694 O O . TYR A 1 89 ? 6.117 -5.301 -9.477 1 98 89 TYR A O 1
ATOM 702 N N . MET A 1 90 ? 5.738 -6.016 -7.422 1 96.88 90 MET A N 1
ATOM 703 C CA . MET A 1 90 ? 4.824 -7.07 -7.855 1 96.88 90 MET A CA 1
ATOM 704 C C . MET A 1 90 ? 3.592 -6.48 -8.531 1 96.88 90 MET A C 1
ATOM 706 O O . MET A 1 90 ? 3.074 -7.055 -9.492 1 96.88 90 MET A O 1
ATOM 710 N N . LEU A 1 91 ? 3.215 -5.344 -8.094 1 96.94 91 LEU A N 1
ATOM 711 C CA . LEU A 1 91 ? 1.936 -4.824 -8.562 1 96.94 91 LEU A CA 1
ATOM 712 C C . LEU A 1 91 ? 2.141 -3.723 -9.602 1 96.94 91 LEU A C 1
ATOM 714 O O . LEU A 1 91 ? 1.257 -3.459 -10.414 1 96.94 91 LEU A O 1
ATOM 718 N N . ALA A 1 92 ? 3.387 -3.027 -9.562 1 97.38 92 ALA A N 1
ATOM 719 C CA . ALA A 1 92 ? 3.57 -1.862 -10.43 1 97.38 92 ALA A CA 1
ATOM 720 C C . ALA A 1 92 ? 4.883 -1.956 -11.203 1 97.38 92 ALA A C 1
ATOM 722 O O . ALA A 1 92 ? 5.266 -1.016 -11.906 1 97.38 92 ALA A O 1
ATOM 723 N N . GLY A 1 93 ? 5.637 -2.998 -10.969 1 96.25 93 GLY A N 1
ATOM 724 C CA . GLY A 1 93 ? 6.781 -3.297 -11.812 1 96.25 93 GLY A CA 1
ATOM 725 C C . GLY A 1 93 ? 8.086 -2.744 -11.266 1 96.25 93 GLY A C 1
ATOM 726 O O . GLY A 1 93 ? 8.094 -2.08 -10.227 1 96.25 93 GLY A O 1
ATOM 727 N N . MET A 1 94 ? 9.117 -3.002 -12.109 1 96.88 94 MET A N 1
ATOM 728 C CA . MET A 1 94 ? 10.492 -2.68 -11.727 1 96.88 94 MET A CA 1
ATOM 729 C C . MET A 1 94 ? 10.672 -1.175 -11.562 1 96.88 94 MET A C 1
ATOM 731 O O . MET A 1 94 ? 11.383 -0.726 -10.664 1 96.88 94 MET A O 1
ATOM 735 N N . PRO A 1 95 ? 10.07 -0.373 -12.375 1 97 95 PRO A N 1
ATOM 736 C CA . PRO A 1 95 ? 10.273 1.067 -12.203 1 97 95 PRO A CA 1
ATOM 737 C C . PRO A 1 95 ? 9.797 1.566 -10.836 1 97 95 PRO A C 1
ATOM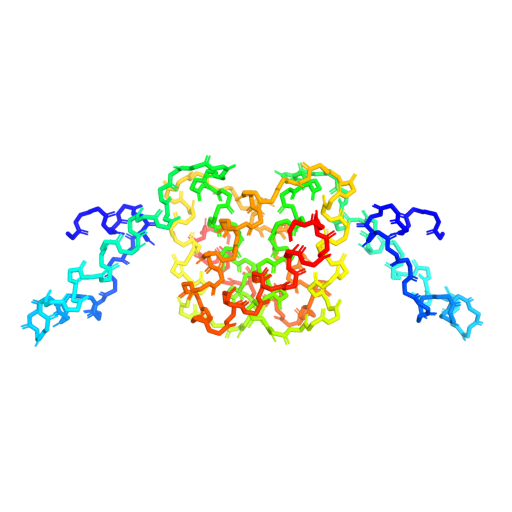 739 O O . PRO A 1 95 ? 10.43 2.449 -10.25 1 97 95 PRO A O 1
ATOM 742 N N . SER A 1 96 ? 8.695 0.997 -10.336 1 97.75 96 SER A N 1
ATOM 743 C CA . SER A 1 96 ? 8.219 1.38 -9.008 1 97.75 96 SER A CA 1
ATOM 744 C C . SER A 1 96 ? 9.25 1.043 -7.934 1 97.75 96 SER A C 1
ATOM 746 O O . SER A 1 96 ? 9.516 1.854 -7.043 1 97.75 96 SER A O 1
ATOM 748 N N . TYR A 1 97 ? 9.797 -0.095 -8.094 1 98 97 TYR A N 1
ATOM 749 C CA . TYR A 1 97 ? 10.766 -0.595 -7.121 1 98 97 TYR A CA 1
ATOM 750 C C . TYR A 1 97 ? 12.039 0.234 -7.152 1 98 97 TYR A C 1
ATOM 752 O O . TYR A 1 97 ? 12.539 0.656 -6.109 1 98 97 TYR A O 1
ATOM 760 N N . VAL A 1 98 ? 12.547 0.484 -8.289 1 96.75 98 VAL A N 1
ATOM 761 C CA . VAL A 1 98 ? 13.82 1.182 -8.445 1 96.75 98 VAL A CA 1
ATOM 762 C C . VAL A 1 98 ? 13.68 2.627 -7.973 1 96.75 98 VAL A C 1
ATOM 764 O O . VAL A 1 98 ? 14.531 3.133 -7.234 1 96.75 98 VAL A O 1
ATOM 767 N N . HIS A 1 99 ? 12.641 3.178 -8.422 1 95.75 99 HIS A N 1
ATOM 768 C CA . HIS A 1 99 ? 12.383 4.539 -7.969 1 95.75 99 HIS A CA 1
ATOM 769 C C . HIS A 1 99 ? 12.234 4.598 -6.449 1 95.75 99 HIS A C 1
ATOM 771 O O . HIS A 1 99 ? 12.844 5.445 -5.797 1 95.75 99 HIS A O 1
ATOM 777 N N . GLY A 1 100 ? 11.445 3.762 -5.891 1 97.62 100 GLY A N 1
ATOM 778 C CA . GLY A 1 100 ? 11.25 3.705 -4.449 1 97.62 100 GLY A CA 1
ATOM 779 C C . GLY A 1 100 ? 12.547 3.49 -3.684 1 97.62 100 GLY A C 1
ATOM 780 O O . GLY A 1 100 ? 12.766 4.117 -2.646 1 97.62 100 GLY A O 1
ATOM 781 N N . LYS A 1 101 ? 13.328 2.629 -4.23 1 96.56 101 LYS A N 1
ATOM 782 C CA . LYS A 1 101 ? 14.594 2.316 -3.57 1 96.56 101 LYS A CA 1
ATOM 783 C C . LYS A 1 101 ? 15.516 3.537 -3.537 1 96.56 101 LYS A C 1
ATOM 785 O O . LYS A 1 101 ? 16.156 3.811 -2.52 1 96.56 101 LYS A O 1
ATOM 790 N N . TYR A 1 102 ? 15.555 4.23 -4.621 1 95.44 102 TYR A N 1
ATOM 791 C CA . TYR A 1 102 ? 16.406 5.41 -4.695 1 95.44 102 TYR A CA 1
ATOM 792 C C . TYR A 1 102 ? 15.945 6.48 -3.713 1 95.44 102 TYR A C 1
ATOM 794 O O . TYR A 1 102 ? 16.75 7.07 -2.998 1 95.44 102 TYR A O 1
ATOM 802 N N . VAL A 1 103 ? 14.719 6.711 -3.652 1 96.56 103 VAL A N 1
ATOM 803 C CA . VAL A 1 103 ? 14.18 7.73 -2.758 1 96.56 103 VAL A CA 1
ATOM 804 C C . VAL A 1 103 ? 14.359 7.285 -1.307 1 96.56 103 VAL A C 1
ATOM 806 O O . VAL A 1 103 ? 14.703 8.094 -0.442 1 96.56 103 VAL A O 1
ATOM 809 N N . ALA A 1 104 ? 14.133 6.016 -1.018 1 97.5 104 ALA A N 1
ATOM 810 C CA . ALA A 1 104 ? 14.258 5.496 0.341 1 97.5 104 ALA A CA 1
ATOM 811 C C . ALA A 1 104 ? 15.688 5.656 0.859 1 97.5 104 ALA A C 1
ATOM 813 O O . ALA A 1 104 ? 15.898 6.035 2.014 1 97.5 104 ALA A O 1
ATOM 814 N N . LYS A 1 105 ? 16.609 5.352 -0.016 1 95.25 105 LYS A N 1
ATOM 815 C CA . LYS A 1 105 ? 18.016 5.492 0.38 1 95.25 105 LYS A CA 1
ATOM 816 C C . LYS A 1 105 ? 18.344 6.941 0.718 1 95.25 105 LYS A C 1
ATOM 818 O O . LYS A 1 105 ? 19.094 7.207 1.664 1 95.25 105 LYS A O 1
ATOM 823 N N . SER A 1 106 ? 17.844 7.777 -0.032 1 94.12 106 SER A N 1
ATOM 824 C CA . SER A 1 106 ? 18.094 9.195 0.192 1 94.12 106 SER A CA 1
ATOM 825 C C . SER A 1 106 ? 17.484 9.672 1.503 1 94.12 106 SER A C 1
ATOM 827 O O . SER A 1 106 ? 18.062 10.484 2.217 1 94.12 106 SER A O 1
ATOM 829 N N . VAL A 1 107 ? 16.344 9.18 1.898 1 94.38 107 VAL A N 1
ATOM 830 C CA . VAL A 1 107 ? 15.617 9.633 3.086 1 94.38 107 VAL A CA 1
ATOM 831 C C . VAL A 1 107 ? 16.203 8.969 4.328 1 94.38 107 VAL A C 1
ATOM 833 O O . VAL A 1 107 ? 16.328 9.602 5.379 1 94.38 107 VAL A O 1
ATOM 836 N N . PHE A 1 108 ? 16.578 7.762 4.219 1 94.06 108 PHE A N 1
ATOM 837 C CA . PHE A 1 108 ? 17.094 7.016 5.359 1 94.06 108 PHE A CA 1
ATOM 838 C C . PHE A 1 108 ? 18.594 7.168 5.469 1 94.06 108 PHE A C 1
ATOM 840 O O . PHE A 1 108 ? 19.219 6.68 6.422 1 94.06 108 PHE A O 1
ATOM 847 N N . HIS A 1 109 ? 19.156 8.039 4.68 1 82.75 109 HIS A N 1
ATOM 848 C CA . HIS A 1 109 ? 20.562 8.367 4.688 1 82.75 109 HIS A CA 1
ATOM 849 C C . HIS A 1 109 ? 21.422 7.113 4.609 1 82.75 109 HIS A C 1
ATOM 851 O O . HIS A 1 109 ? 22.359 6.941 5.398 1 82.75 109 HIS A O 1
ATOM 857 N N . GLU A 1 110 ? 21 6.289 3.869 1 69.88 110 GLU A N 1
ATOM 858 C CA . GLU A 1 110 ? 21.859 5.125 3.643 1 69.88 110 GLU A CA 1
ATOM 859 C C . GLU A 1 110 ? 22.391 5.109 2.217 1 69.88 110 GLU A C 1
ATOM 861 O O . GLU A 1 110 ? 21.781 5.68 1.309 1 69.88 110 GLU A O 1
ATOM 866 N N . MET B 1 1 ? 3.031 -24.969 -8.258 1 52.41 1 MET B N 1
ATOM 867 C CA . MET B 1 1 ? 1.677 -24.453 -8.43 1 52.41 1 MET B CA 1
ATOM 868 C C . MET B 1 1 ? 1.007 -24.234 -7.074 1 52.41 1 MET B C 1
ATOM 870 O O . MET B 1 1 ? 0.42 -23.172 -6.828 1 52.41 1 MET B O 1
ATOM 874 N N . ARG B 1 2 ? 1.104 -25.219 -6.215 1 53.12 2 ARG B N 1
ATOM 875 C CA . ARG B 1 2 ? 0.453 -25.219 -4.91 1 53.12 2 ARG B CA 1
ATOM 876 C C . ARG B 1 2 ? 0.954 -24.062 -4.055 1 53.12 2 ARG B C 1
ATOM 878 O O . ARG B 1 2 ? 0.168 -23.391 -3.373 1 53.12 2 ARG B O 1
ATOM 885 N N . GLU B 1 3 ? 2.201 -23.828 -4.195 1 51.47 3 GLU B N 1
ATOM 886 C CA . GLU B 1 3 ? 2.799 -22.781 -3.367 1 51.47 3 GLU B CA 1
ATOM 887 C C . GLU B 1 3 ? 2.311 -21.406 -3.785 1 51.47 3 GLU B C 1
ATOM 889 O O . GLU B 1 3 ? 2.062 -20.547 -2.938 1 51.47 3 GLU B O 1
ATOM 894 N N . LEU B 1 4 ? 2.104 -21.266 -5.043 1 54.81 4 LEU B N 1
ATOM 895 C CA . LEU B 1 4 ? 1.618 -20 -5.594 1 54.81 4 LEU B CA 1
ATOM 896 C C . LEU B 1 4 ? 0.187 -19.734 -5.145 1 54.81 4 LEU B C 1
ATOM 898 O O . LEU B 1 4 ? -0.16 -18.594 -4.82 1 54.81 4 LEU B O 1
ATOM 902 N N . GLU B 1 5 ? -0.514 -20.844 -5.137 1 54.69 5 GLU B N 1
ATOM 903 C CA . GLU B 1 5 ? -1.902 -20.734 -4.699 1 54.69 5 GLU B CA 1
ATOM 904 C C . GLU B 1 5 ? -1.989 -20.281 -3.244 1 54.69 5 GLU B C 1
ATOM 906 O O . GLU B 1 5 ? -2.865 -19.484 -2.887 1 54.69 5 GLU B O 1
ATOM 911 N N . HIS B 1 6 ? -1.076 -20.766 -2.51 1 53.31 6 HIS B N 1
ATOM 912 C CA . HIS B 1 6 ? -1.052 -20.406 -1.093 1 53.31 6 HIS B CA 1
ATOM 913 C C . HIS B 1 6 ? -0.715 -18.938 -0.892 1 53.31 6 HIS B C 1
ATOM 915 O O . HIS B 1 6 ? -1.287 -18.281 -0.019 1 53.31 6 HIS B O 1
ATOM 921 N N . ASN B 1 7 ? 0.113 -18.516 -1.728 1 55.09 7 ASN B N 1
ATOM 922 C CA . ASN B 1 7 ? 0.627 -17.172 -1.545 1 55.09 7 ASN B CA 1
ATOM 923 C C . ASN B 1 7 ? -0.299 -16.125 -2.168 1 55.09 7 ASN B C 1
ATOM 925 O O . ASN B 1 7 ? -0.459 -15.031 -1.628 1 55.09 7 ASN B O 1
ATOM 929 N N . ILE B 1 8 ? -0.923 -16.531 -3.303 1 58.34 8 ILE B N 1
ATOM 930 C CA . ILE B 1 8 ? -1.684 -15.547 -4.062 1 58.34 8 ILE B CA 1
ATOM 931 C C . ILE B 1 8 ? -3.178 -15.766 -3.838 1 58.34 8 ILE B C 1
ATOM 933 O O . ILE B 1 8 ? -3.98 -14.852 -4.039 1 58.34 8 ILE B O 1
ATOM 937 N N . GLY B 1 9 ? -3.629 -16.984 -3.203 1 53.56 9 GLY B N 1
ATOM 938 C CA . GLY B 1 9 ? -4.996 -17.469 -3.119 1 53.56 9 GLY B CA 1
ATOM 939 C C . GLY B 1 9 ? -5.422 -18.266 -4.344 1 53.56 9 GLY B C 1
ATOM 940 O O . GLY B 1 9 ? -5.848 -19.406 -4.227 1 53.56 9 GLY B O 1
ATOM 941 N N . HIS B 1 10 ? -5.551 -17.672 -5.559 1 55.06 10 HIS B N 1
ATOM 942 C CA . HIS B 1 10 ? -5.898 -18.406 -6.77 1 55.06 10 HIS B CA 1
ATOM 943 C C . HIS B 1 10 ? -4.84 -18.219 -7.852 1 55.06 10 HIS B C 1
ATOM 945 O O . HIS B 1 10 ? -4.352 -17.109 -8.062 1 55.06 10 HIS B O 1
ATOM 951 N N . VAL B 1 11 ? -4.348 -19.312 -8.25 1 59.06 11 VAL B N 1
ATOM 952 C CA . VAL B 1 11 ? -3.412 -19.266 -9.375 1 59.06 11 VAL B CA 1
ATOM 953 C C . VAL B 1 11 ? -4.129 -18.75 -10.617 1 59.06 11 VAL B C 1
ATOM 955 O O . VAL B 1 11 ? -5.07 -19.375 -11.102 1 59.06 11 VAL B O 1
ATOM 958 N N . PRO B 1 12 ? -3.723 -17.641 -11 1 62.25 12 PRO B N 1
ATOM 959 C CA . PRO B 1 12 ? -4.355 -17.156 -12.227 1 62.25 12 PRO B CA 1
ATOM 960 C C . PRO B 1 12 ? -4.09 -18.062 -13.422 1 62.25 12 PRO B C 1
ATOM 962 O O . PRO B 1 12 ? -3.01 -18.641 -13.531 1 62.25 12 PRO B O 1
ATOM 965 N N . VAL B 1 13 ? -5.148 -18.297 -14.164 1 63.12 13 VAL B N 1
ATOM 966 C CA . VAL B 1 13 ? -5.133 -19.094 -15.391 1 63.12 13 VAL B CA 1
ATOM 967 C C . VAL B 1 13 ? -3.906 -18.719 -16.219 1 63.12 13 VAL B C 1
ATOM 969 O O . VAL B 1 13 ? -3.273 -19.594 -16.828 1 63.12 13 VAL B O 1
ATOM 972 N N . PHE B 1 14 ? -3.553 -17.562 -16.141 1 70.44 14 PHE B N 1
ATOM 973 C CA . PHE B 1 14 ? -2.412 -17.094 -16.906 1 70.44 14 PHE B CA 1
ATOM 974 C C . PHE B 1 14 ? -1.131 -17.797 -16.484 1 70.44 14 PHE B C 1
ATOM 976 O O . PHE B 1 14 ? -0.308 -18.172 -17.312 1 70.44 14 PHE B O 1
ATOM 983 N N . PHE B 1 15 ? -1.104 -18.141 -15.227 1 77.19 15 PHE B N 1
ATOM 984 C CA . PHE B 1 15 ? 0.112 -18.781 -14.75 1 77.19 15 PHE B CA 1
ATOM 985 C C . PHE B 1 15 ? 0.177 -20.234 -15.227 1 77.19 15 PHE B C 1
ATOM 987 O O . PHE B 1 15 ? 1.255 -20.734 -15.539 1 77.19 15 PHE B O 1
ATOM 994 N N . LYS B 1 16 ? -1.003 -20.812 -15.297 1 77.81 16 LYS B N 1
ATOM 995 C CA . LYS B 1 16 ? -1.05 -22.172 -15.812 1 77.81 16 LYS B CA 1
ATOM 996 C C . LYS B 1 16 ? -0.622 -22.219 -17.266 1 77.81 16 LYS B C 1
ATOM 998 O O . LYS B 1 16 ? 0.137 -23.109 -17.672 1 77.81 16 LYS B O 1
ATOM 1003 N N . GLU B 1 17 ? -1.042 -21.375 -18 1 85.19 17 GLU B N 1
ATOM 1004 C CA . GLU B 1 17 ? -0.691 -21.312 -19.422 1 85.19 17 GLU B CA 1
ATOM 1005 C C . GLU B 1 17 ? 0.792 -21 -19.609 1 85.19 17 GLU B C 1
ATOM 1007 O O . GLU B 1 17 ? 1.418 -21.5 -20.547 1 85.19 17 GLU B O 1
ATOM 1012 N N . LEU B 1 18 ? 1.381 -20.266 -18.703 1 87.5 18 LEU B N 1
ATOM 1013 C CA .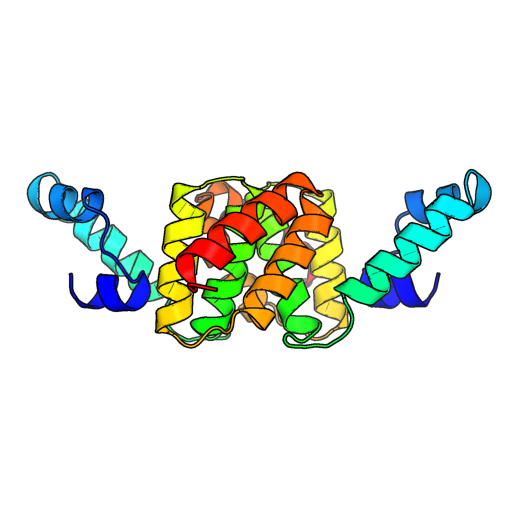 LEU B 1 18 ? 2.797 -19.922 -18.766 1 87.5 18 LEU B CA 1
ATOM 1014 C C . LEU B 1 18 ? 3.668 -21.156 -18.531 1 87.5 18 LEU B C 1
ATOM 1016 O O . LEU B 1 18 ? 4.738 -21.297 -19.125 1 87.5 18 LEU B O 1
ATOM 1020 N N . ALA B 1 19 ? 3.137 -22.016 -17.688 1 87.5 19 ALA B N 1
ATOM 1021 C CA . ALA B 1 19 ? 3.881 -23.234 -17.375 1 87.5 19 ALA B CA 1
ATOM 1022 C C . ALA B 1 19 ? 4.074 -24.094 -18.625 1 87.5 19 ALA B C 1
ATOM 1024 O O . ALA B 1 19 ? 5.094 -24.781 -18.766 1 87.5 19 ALA B O 1
ATOM 1025 N N . GLU B 1 20 ? 3.156 -23.984 -19.531 1 90.56 20 GLU B N 1
ATOM 1026 C CA . GLU B 1 20 ? 3.197 -24.75 -20.766 1 90.56 20 GLU B CA 1
ATOM 1027 C C . GLU B 1 20 ? 3.908 -23.984 -21.875 1 90.56 20 GLU B C 1
ATOM 1029 O O . GLU B 1 20 ? 4.758 -24.547 -22.578 1 90.56 20 GLU B O 1
ATOM 1034 N N . SER B 1 21 ? 3.615 -22.828 -22.062 1 93.69 21 SER B N 1
ATOM 1035 C CA . SER B 1 21 ? 4.055 -22.047 -23.219 1 93.69 21 SER B CA 1
ATOM 1036 C C . SER B 1 21 ? 5.473 -21.516 -23.016 1 93.69 21 SER B C 1
ATOM 1038 O O . SER B 1 21 ? 6.211 -21.328 -23.984 1 93.69 21 SER B O 1
ATOM 1040 N N . ASP B 1 22 ? 5.977 -21.203 -21.766 1 95.62 22 ASP B N 1
ATOM 1041 C CA . ASP B 1 22 ? 7.293 -20.672 -21.438 1 95.62 22 ASP B CA 1
ATOM 1042 C C . ASP B 1 22 ? 7.719 -21.078 -20.031 1 95.62 22 ASP B C 1
ATOM 1044 O O . ASP B 1 22 ? 7.68 -20.266 -19.109 1 95.62 22 ASP B O 1
ATOM 1048 N N . PRO B 1 23 ? 8.188 -22.297 -19.859 1 93.88 23 PRO B N 1
ATOM 1049 C CA . PRO B 1 23 ? 8.508 -22.844 -18.547 1 93.88 23 PRO B CA 1
ATOM 1050 C C . PRO B 1 23 ? 9.609 -22.062 -17.828 1 93.88 23 PRO B C 1
ATOM 1052 O O . PRO B 1 23 ? 9.633 -22.031 -16.594 1 93.88 23 PRO B O 1
ATOM 1055 N N . LEU B 1 24 ? 10.43 -21.469 -18.609 1 94.56 24 LEU B N 1
ATOM 1056 C CA . LEU B 1 24 ? 11.516 -20.719 -18 1 94.56 24 LEU B CA 1
ATOM 1057 C C . LEU B 1 24 ? 10.977 -19.469 -17.297 1 94.56 24 LEU B C 1
ATOM 1059 O O . LEU B 1 24 ? 11.352 -19.172 -16.172 1 94.56 24 LEU B O 1
ATOM 1063 N N . ILE B 1 25 ? 10.102 -18.734 -17.953 1 93 25 ILE B N 1
ATOM 1064 C CA . ILE B 1 25 ? 9.492 -17.547 -17.344 1 93 25 ILE B CA 1
ATOM 1065 C C . ILE B 1 25 ? 8.609 -17.969 -16.172 1 93 25 ILE B C 1
ATOM 1067 O O . ILE B 1 25 ? 8.586 -17.312 -15.133 1 93 25 ILE B O 1
ATOM 1071 N N . HIS B 1 26 ? 7.93 -19.062 -16.406 1 93.06 26 HIS B N 1
ATOM 1072 C CA . HIS B 1 26 ? 7.082 -19.578 -15.336 1 93.06 26 HIS B CA 1
ATOM 1073 C C . HIS B 1 26 ? 7.891 -19.844 -14.062 1 93.06 26 HIS B C 1
ATOM 1075 O O . HIS B 1 26 ? 7.492 -19.422 -12.977 1 93.06 26 HIS B O 1
ATOM 1081 N N . GLU B 1 27 ? 8.984 -20.469 -14.195 1 93.25 27 GLU B N 1
ATOM 1082 C CA . GLU B 1 27 ? 9.844 -20.781 -13.062 1 93.25 27 GLU B CA 1
ATOM 1083 C C . GLU B 1 27 ? 10.398 -19.516 -12.414 1 93.25 27 GLU B C 1
ATOM 1085 O O . GLU B 1 27 ? 10.453 -19.406 -11.188 1 93.25 27 GLU B O 1
ATOM 1090 N N . ALA B 1 28 ? 10.844 -18.641 -13.234 1 93.5 28 ALA B N 1
ATOM 1091 C CA . ALA B 1 28 ? 11.406 -17.391 -12.727 1 93.5 28 ALA B CA 1
ATOM 1092 C C . ALA B 1 28 ? 10.359 -16.594 -11.945 1 93.5 28 ALA B C 1
ATOM 1094 O O . ALA B 1 28 ? 10.656 -16.062 -10.875 1 93.5 28 ALA B O 1
ATOM 1095 N N . VAL B 1 29 ? 9.164 -16.562 -12.438 1 91.69 29 VAL B N 1
ATOM 1096 C CA . VAL B 1 29 ? 8.078 -15.828 -11.797 1 91.69 29 VAL B CA 1
ATOM 1097 C C . VAL B 1 29 ? 7.719 -16.484 -10.469 1 91.69 29 VAL B C 1
ATOM 1099 O O . VAL B 1 29 ? 7.496 -15.805 -9.469 1 91.69 29 VAL B O 1
ATOM 1102 N N . LEU B 1 30 ? 7.688 -17.766 -10.5 1 91 30 LEU B N 1
ATOM 1103 C CA . LEU B 1 30 ? 7.371 -18.5 -9.281 1 91 30 LEU B CA 1
ATOM 1104 C C . LEU B 1 30 ? 8.422 -18.25 -8.211 1 91 30 LEU B C 1
ATOM 1106 O O . LEU B 1 30 ? 8.086 -18.094 -7.031 1 91 30 LEU B O 1
ATOM 1110 N N . LYS B 1 31 ? 9.609 -18.25 -8.609 1 93.75 31 LYS B N 1
ATOM 1111 C CA . LYS B 1 31 ? 10.695 -18.016 -7.668 1 93.75 31 LYS B CA 1
ATOM 1112 C C . LYS B 1 31 ? 10.609 -16.609 -7.082 1 93.75 31 LYS B C 1
ATOM 1114 O O . LYS B 1 31 ? 10.805 -16.422 -5.879 1 93.75 31 LYS B O 1
ATOM 1119 N N . LEU B 1 32 ? 10.336 -15.656 -7.926 1 94.19 32 LEU B N 1
ATOM 1120 C CA . LEU B 1 32 ? 10.219 -14.273 -7.488 1 94.19 32 LEU B CA 1
ATOM 1121 C C . LEU B 1 32 ? 9.031 -14.102 -6.543 1 94.19 32 LEU B C 1
ATOM 1123 O O . LEU B 1 32 ? 9.156 -13.438 -5.508 1 94.19 32 LEU B O 1
ATOM 1127 N N . ASP B 1 33 ? 7.984 -14.688 -6.922 1 93.56 33 ASP B N 1
ATOM 1128 C CA . ASP B 1 33 ? 6.773 -14.625 -6.113 1 93.56 33 ASP B CA 1
ATOM 1129 C C . ASP B 1 33 ? 7.012 -15.195 -4.719 1 93.56 33 ASP B C 1
ATOM 1131 O O . ASP B 1 33 ? 6.66 -14.57 -3.715 1 93.56 33 ASP B O 1
ATOM 1135 N N . ASN B 1 34 ? 7.598 -16.359 -4.656 1 93.56 34 ASN B N 1
ATOM 1136 C CA . ASN B 1 34 ? 7.887 -17 -3.379 1 93.56 34 ASN B CA 1
ATOM 1137 C C . ASN B 1 34 ? 8.812 -16.141 -2.52 1 93.56 34 ASN B C 1
ATOM 1139 O O . ASN B 1 34 ? 8.609 -16.031 -1.31 1 93.56 34 ASN B O 1
ATOM 1143 N N . TYR B 1 35 ? 9.766 -15.625 -3.174 1 95.12 35 TYR B N 1
ATOM 1144 C CA . TYR B 1 35 ? 10.742 -14.805 -2.465 1 95.12 35 TYR B CA 1
ATOM 1145 C C . TYR B 1 35 ? 10.086 -13.57 -1.855 1 95.12 35 TYR B C 1
ATOM 1147 O O . TYR B 1 35 ? 10.281 -13.273 -0.674 1 95.12 35 TYR B O 1
ATOM 1155 N N . ILE B 1 36 ? 9.25 -12.922 -2.588 1 96.56 36 ILE B N 1
ATOM 1156 C CA . ILE B 1 36 ? 8.68 -11.641 -2.178 1 96.56 36 ILE B CA 1
ATOM 1157 C C . ILE B 1 36 ? 7.625 -11.867 -1.1 1 96.56 36 ILE B C 1
ATOM 1159 O O . ILE B 1 36 ? 7.531 -11.094 -0.141 1 96.56 36 ILE B O 1
ATOM 1163 N N . TRP B 1 37 ? 6.922 -12.922 -1.145 1 96.19 37 TRP B N 1
ATOM 1164 C CA . TRP B 1 37 ? 5.789 -13.109 -0.243 1 96.19 37 TRP B CA 1
ATOM 1165 C C . TRP B 1 37 ? 6.219 -13.844 1.021 1 96.19 37 TRP B C 1
ATOM 1167 O O . TRP B 1 37 ? 5.477 -13.883 2.008 1 96.19 37 TRP B O 1
ATOM 1177 N N . SER B 1 38 ? 7.453 -14.422 0.958 1 95.12 38 SER B N 1
ATOM 1178 C CA . SER B 1 38 ? 7.934 -15.125 2.143 1 95.12 38 SER B CA 1
ATOM 1179 C C . SER B 1 38 ? 8.164 -14.164 3.303 1 95.12 38 SER B C 1
ATOM 1181 O O . SER B 1 38 ? 8.445 -12.984 3.092 1 95.12 38 SER B O 1
ATOM 1183 N N . ASP B 1 39 ? 8.094 -14.688 4.523 1 95.19 39 ASP B N 1
ATOM 1184 C CA . ASP B 1 39 ? 8.32 -13.883 5.723 1 95.19 39 ASP B CA 1
ATOM 1185 C C . ASP B 1 39 ? 9.75 -13.352 5.766 1 95.19 39 ASP B C 1
ATOM 1187 O O . ASP B 1 39 ? 10.688 -14.039 5.363 1 95.19 39 ASP B O 1
ATOM 1191 N N . GLY B 1 40 ? 9.922 -12.188 6.211 1 97 40 GLY B N 1
ATOM 1192 C CA . GLY B 1 40 ? 11.18 -11.492 6.43 1 97 40 GLY B CA 1
ATOM 1193 C C . GLY B 1 40 ? 11.078 -10.391 7.473 1 97 40 GLY B C 1
ATOM 1194 O O . GLY B 1 40 ? 10.617 -10.633 8.586 1 97 40 GLY B O 1
ATOM 1195 N N . SER B 1 41 ? 11.5 -9.203 7.105 1 98.25 41 SER B N 1
ATOM 1196 C CA . SER B 1 41 ? 11.312 -8.062 8 1 98.25 41 SER B CA 1
ATOM 1197 C C . SER B 1 41 ? 9.836 -7.73 8.164 1 98.25 41 SER B C 1
ATOM 1199 O O . SER B 1 41 ? 9.445 -7.066 9.133 1 98.25 41 SER B O 1
ATOM 1201 N N . LEU B 1 42 ? 9.062 -8.141 7.176 1 98.31 42 LEU B N 1
ATOM 1202 C CA . LEU B 1 42 ? 7.605 -8.078 7.223 1 98.31 42 LEU B CA 1
ATOM 1203 C C . LEU B 1 42 ? 6.996 -9.469 7.113 1 98.31 42 LEU B C 1
ATOM 1205 O O . LEU B 1 42 ? 7.543 -10.336 6.43 1 98.31 42 LEU B O 1
ATOM 1209 N N . THR B 1 43 ? 5.906 -9.641 7.738 1 97.75 43 THR B N 1
ATOM 1210 C CA . THR B 1 43 ? 5.172 -10.898 7.609 1 97.75 43 THR B CA 1
ATOM 1211 C C . THR B 1 43 ? 4.375 -10.93 6.309 1 97.75 43 THR B C 1
ATOM 1213 O O . THR B 1 43 ? 4.145 -9.883 5.691 1 97.75 43 THR B O 1
ATOM 1216 N N . ARG B 1 44 ? 3.941 -12.125 5.965 1 96.75 44 ARG B N 1
ATOM 1217 C CA . ARG B 1 44 ? 3.074 -12.273 4.801 1 96.75 44 ARG B CA 1
ATOM 1218 C C . ARG B 1 44 ? 1.796 -11.461 4.957 1 96.75 44 ARG B C 1
ATOM 1220 O O . ARG B 1 44 ? 1.313 -10.859 3.996 1 96.75 44 ARG B O 1
ATOM 1227 N N . LYS B 1 45 ? 1.297 -11.406 6.152 1 97.12 45 LYS B N 1
ATOM 1228 C CA . LYS B 1 45 ? 0.084 -10.648 6.445 1 97.12 45 LYS B CA 1
ATOM 1229 C C . LYS B 1 45 ? 0.28 -9.164 6.156 1 97.12 45 LYS B C 1
ATOM 1231 O O . LYS B 1 45 ? -0.55 -8.539 5.492 1 97.12 45 LYS B O 1
ATOM 1236 N N . GLU B 1 46 ? 1.376 -8.648 6.586 1 98.31 46 GLU B N 1
ATOM 1237 C CA . GLU B 1 46 ? 1.687 -7.238 6.363 1 98.31 46 GLU B CA 1
ATOM 1238 C C . GLU B 1 46 ? 1.846 -6.938 4.875 1 98.31 46 GLU B C 1
ATOM 1240 O O . GLU B 1 46 ? 1.369 -5.91 4.387 1 98.31 46 GLU B O 1
ATOM 1245 N N . LYS B 1 47 ? 2.482 -7.828 4.195 1 98.69 47 LYS B N 1
ATOM 1246 C CA . LYS B 1 47 ? 2.707 -7.641 2.764 1 98.69 47 LYS B CA 1
ATOM 1247 C C . LYS B 1 47 ? 1.393 -7.676 1.99 1 98.69 47 LYS B C 1
ATOM 1249 O O . LYS B 1 47 ? 1.213 -6.934 1.024 1 98.69 47 LYS B O 1
ATOM 1254 N N . LYS B 1 48 ? 0.471 -8.484 2.412 1 98.25 48 LYS B N 1
ATOM 1255 C CA . LYS B 1 48 ? -0.839 -8.531 1.769 1 98.25 48 LYS B CA 1
ATOM 1256 C C . LYS B 1 48 ? -1.601 -7.227 1.98 1 98.25 48 LYS B C 1
ATOM 1258 O O . LYS B 1 48 ? -2.271 -6.738 1.068 1 98.25 48 LYS B O 1
ATOM 1263 N N . LEU B 1 49 ? -1.465 -6.668 3.145 1 98.75 49 LEU B N 1
ATOM 1264 C CA . LEU B 1 49 ? -2.115 -5.391 3.42 1 98.75 49 LEU B CA 1
ATOM 1265 C C . LEU B 1 49 ? -1.547 -4.289 2.529 1 98.75 49 LEU B C 1
ATOM 1267 O O . LEU B 1 49 ? -2.293 -3.449 2.023 1 98.75 49 LEU B O 1
ATOM 1271 N N . ILE B 1 50 ? -0.239 -4.309 2.336 1 98.88 50 ILE B N 1
ATOM 1272 C CA . ILE B 1 50 ? 0.404 -3.354 1.44 1 98.88 50 ILE B CA 1
ATOM 1273 C C . ILE B 1 50 ? -0.12 -3.545 0.018 1 98.88 50 ILE B C 1
ATOM 1275 O O . ILE B 1 50 ? -0.489 -2.576 -0.649 1 98.88 50 ILE B O 1
ATOM 1279 N N . ALA B 1 51 ? -0.239 -4.805 -0.378 1 98.69 51 ALA B N 1
ATOM 1280 C CA . ALA B 1 51 ? -0.707 -5.121 -1.726 1 98.69 51 ALA B CA 1
ATOM 1281 C C . ALA B 1 51 ? -2.146 -4.66 -1.929 1 98.69 51 ALA B C 1
ATOM 1283 O O . ALA B 1 51 ? -2.494 -4.145 -2.994 1 98.69 51 ALA B O 1
ATOM 1284 N N . ILE B 1 52 ? -2.939 -4.809 -0.933 1 98.69 52 ILE B N 1
ATOM 1285 C CA . ILE B 1 52 ? -4.332 -4.379 -0.999 1 98.69 52 ILE B CA 1
ATOM 1286 C C . ILE B 1 52 ? -4.398 -2.861 -1.164 1 98.69 52 ILE B C 1
ATOM 1288 O O . ILE B 1 52 ? -5.133 -2.354 -2.016 1 98.69 52 ILE B O 1
ATOM 1292 N N . GLY B 1 53 ? -3.637 -2.152 -0.322 1 98.81 53 GLY B N 1
ATOM 1293 C CA . GLY B 1 53 ? -3.598 -0.707 -0.468 1 98.81 53 GLY B CA 1
ATOM 1294 C C . GLY B 1 53 ? -3.188 -0.259 -1.858 1 98.81 53 GLY B C 1
ATOM 1295 O O . GLY B 1 53 ? -3.789 0.658 -2.424 1 98.81 53 GLY B O 1
ATOM 1296 N N . ILE B 1 54 ? -2.199 -0.931 -2.398 1 98.81 54 ILE B N 1
ATOM 1297 C CA . ILE B 1 54 ? -1.682 -0.582 -3.717 1 98.81 54 ILE B CA 1
ATOM 1298 C C . ILE B 1 54 ? -2.742 -0.865 -4.777 1 98.81 54 ILE B C 1
ATOM 1300 O O . ILE B 1 54 ? -3.035 -0.008 -5.617 1 98.81 54 ILE B O 1
ATOM 1304 N N . ALA B 1 55 ? -3.324 -2.055 -4.75 1 98.38 55 ALA B N 1
ATOM 1305 C CA . ALA B 1 55 ? -4.312 -2.455 -5.75 1 98.38 55 ALA B CA 1
ATOM 1306 C C . ALA B 1 55 ? -5.516 -1.518 -5.734 1 98.38 55 ALA B C 1
ATOM 1308 O O . ALA B 1 55 ? -6.035 -1.148 -6.793 1 98.38 55 ALA B O 1
ATOM 1309 N N . ALA B 1 56 ? -5.957 -1.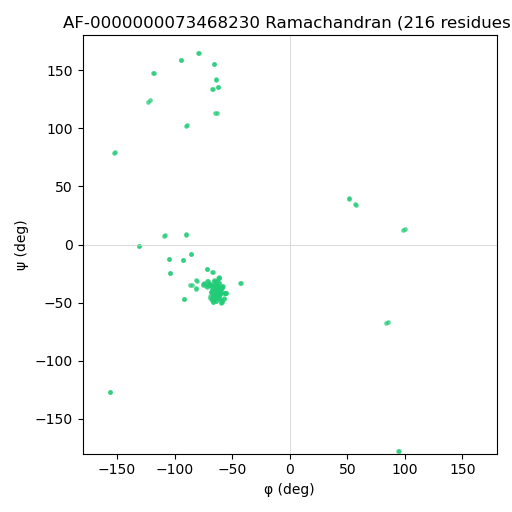146 -4.57 1 98.62 56 ALA B N 1
ATOM 1310 C CA . ALA B 1 56 ? -7.082 -0.223 -4.438 1 98.62 56 ALA B CA 1
ATOM 1311 C C . ALA B 1 56 ? -6.734 1.148 -5.012 1 98.62 56 ALA B C 1
ATOM 1313 O O . ALA B 1 56 ? -7.531 1.742 -5.742 1 98.62 56 ALA B O 1
ATOM 1314 N N . ALA B 1 57 ? -5.551 1.615 -4.637 1 98.44 57 ALA B N 1
ATOM 1315 C CA . ALA B 1 57 ? -5.121 2.93 -5.105 1 98.44 57 ALA B CA 1
ATOM 1316 C C . ALA B 1 57 ? -5.02 2.967 -6.625 1 98.44 57 ALA B C 1
ATOM 1318 O O . ALA B 1 57 ? -5.312 3.988 -7.25 1 98.44 57 ALA B O 1
ATOM 1319 N N . MET B 1 58 ? -4.656 1.84 -7.172 1 97 58 MET B N 1
ATOM 1320 C CA . MET B 1 58 ? -4.484 1.753 -8.617 1 97 58 MET B CA 1
ATOM 1321 C C . MET B 1 58 ? -5.809 1.453 -9.305 1 97 58 MET B C 1
ATOM 1323 O O . MET B 1 58 ? -5.883 1.421 -10.539 1 97 58 MET B O 1
ATOM 1327 N N . ARG B 1 59 ? -6.828 1.155 -8.555 1 95.44 59 ARG B N 1
ATOM 1328 C CA . ARG B 1 59 ? -8.156 0.81 -9.047 1 95.44 59 ARG B CA 1
ATOM 1329 C C . ARG B 1 59 ? -8.102 -0.389 -9.992 1 95.44 59 ARG B C 1
ATOM 1331 O O . ARG B 1 59 ? -8.727 -0.385 -11.047 1 95.44 59 ARG B O 1
ATOM 1338 N N . ASP B 1 60 ? -7.234 -1.253 -9.711 1 93.5 60 ASP B N 1
ATOM 1339 C CA . ASP B 1 60 ? -7.125 -2.523 -10.422 1 93.5 60 ASP B CA 1
ATOM 1340 C C . ASP B 1 60 ? -7.988 -3.598 -9.766 1 93.5 60 ASP B C 1
ATOM 1342 O O . ASP B 1 60 ? -7.559 -4.242 -8.805 1 93.5 60 ASP B O 1
ATOM 1346 N N . ASP B 1 61 ? -9.102 -3.855 -10.375 1 93.38 61 ASP B N 1
ATOM 1347 C CA . ASP B 1 61 ? -10.094 -4.742 -9.766 1 93.38 61 ASP B CA 1
ATOM 1348 C C . ASP B 1 61 ? -9.562 -6.172 -9.68 1 93.38 61 ASP B C 1
ATOM 1350 O O . ASP B 1 61 ? -9.758 -6.848 -8.664 1 93.38 61 ASP B O 1
ATOM 1354 N N . HIS B 1 62 ? -8.969 -6.582 -10.711 1 92.69 62 HIS B N 1
ATOM 1355 C CA . HIS B 1 62 ? -8.453 -7.945 -10.727 1 92.69 62 HIS B CA 1
ATOM 1356 C C . HIS B 1 62 ? -7.387 -8.148 -9.656 1 92.69 62 HIS B C 1
ATOM 1358 O O . HIS B 1 62 ? -7.414 -9.141 -8.93 1 92.69 62 HIS B O 1
ATOM 1364 N N . ALA B 1 63 ? -6.469 -7.227 -9.547 1 95.19 63 ALA B N 1
ATOM 1365 C CA . ALA B 1 63 ? -5.426 -7.316 -8.523 1 95.19 63 ALA B CA 1
ATOM 1366 C C . ALA B 1 63 ? -6.023 -7.219 -7.121 1 95.19 63 ALA B C 1
ATOM 1368 O O . ALA B 1 63 ? -5.602 -7.934 -6.211 1 95.19 63 ALA B O 1
ATOM 1369 N N . LEU B 1 64 ? -6.988 -6.301 -6.988 1 97.19 64 LEU B N 1
ATOM 1370 C CA . LEU B 1 64 ? -7.594 -6.098 -5.676 1 97.19 64 LEU B CA 1
ATOM 1371 C C . LEU B 1 64 ? -8.289 -7.367 -5.195 1 97.19 64 LEU B C 1
ATOM 1373 O O . LEU B 1 64 ? -8.086 -7.797 -4.055 1 97.19 64 LEU B O 1
ATOM 1377 N N . ARG B 1 65 ? -9.016 -8.008 -6.059 1 95.69 65 ARG B N 1
ATOM 1378 C CA . ARG B 1 65 ? -9.711 -9.234 -5.691 1 95.69 65 ARG B CA 1
ATOM 1379 C C . ARG B 1 65 ? -8.727 -10.344 -5.34 1 95.69 65 ARG B C 1
ATOM 1381 O O . ARG B 1 65 ? -8.922 -11.062 -4.359 1 95.69 65 ARG B O 1
ATOM 1388 N N . ALA B 1 66 ? -7.734 -10.44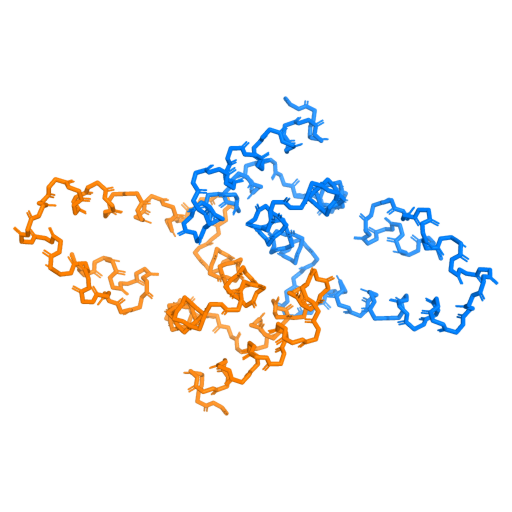5 -6.113 1 93.88 66 ALA B N 1
ATOM 1389 C CA . ALA B 1 66 ? -6.727 -11.477 -5.883 1 93.88 66 ALA B CA 1
ATOM 1390 C C . ALA B 1 66 ? -6.02 -11.266 -4.547 1 93.88 66 ALA B C 1
ATOM 1392 O O . ALA B 1 66 ? -5.824 -12.211 -3.785 1 93.88 66 ALA B O 1
ATOM 1393 N N . GLN B 1 67 ? -5.676 -10.062 -4.277 1 96.81 67 GLN B N 1
ATOM 1394 C CA . GLN B 1 67 ? -4.941 -9.781 -3.045 1 96.81 67 GLN B CA 1
ATOM 1395 C C . GLN B 1 67 ? -5.848 -9.914 -1.824 1 96.81 67 GLN B C 1
ATOM 1397 O O . GLN B 1 67 ? -5.402 -10.352 -0.761 1 96.81 67 GLN B O 1
ATOM 1402 N N . LEU B 1 68 ? -7.078 -9.531 -1.947 1 97.38 68 LEU B N 1
ATOM 1403 C CA . LEU B 1 68 ? -8.031 -9.703 -0.855 1 97.38 68 LEU B CA 1
ATOM 1404 C C . LEU B 1 68 ? -8.242 -11.18 -0.55 1 97.38 68 LEU B C 1
ATOM 1406 O O . LEU B 1 68 ? -8.258 -11.578 0.615 1 97.38 68 LEU B O 1
ATOM 1410 N N . ALA B 1 69 ? -8.406 -11.977 -1.625 1 94.75 69 ALA B N 1
ATOM 1411 C CA . ALA B 1 69 ? -8.562 -13.414 -1.429 1 94.75 69 ALA B CA 1
ATOM 1412 C C . ALA B 1 69 ? -7.336 -14.008 -0.741 1 94.75 69 ALA B C 1
ATOM 1414 O O . ALA B 1 69 ? -7.465 -14.789 0.207 1 94.75 69 ALA B O 1
ATOM 1415 N N . GLY B 1 70 ? -6.168 -13.641 -1.239 1 94 70 GLY B N 1
ATOM 1416 C CA . GLY B 1 70 ? -4.938 -14.094 -0.612 1 94 70 GLY B CA 1
ATOM 1417 C C . GLY B 1 70 ? -4.809 -13.656 0.835 1 94 70 GLY B C 1
ATOM 1418 O O . GLY B 1 70 ? -4.324 -14.406 1.678 1 94 70 GLY B O 1
ATOM 1419 N N . ALA B 1 71 ? -5.219 -12.445 1.118 1 96.62 71 ALA B N 1
ATOM 1420 C CA . ALA B 1 71 ? -5.16 -11.906 2.475 1 96.62 71 ALA B CA 1
ATOM 1421 C C . ALA B 1 71 ? -6.039 -12.711 3.424 1 96.62 71 ALA B C 1
ATOM 1423 O O . ALA B 1 71 ? -5.645 -13 4.559 1 96.62 71 ALA B O 1
ATOM 1424 N N . GLN B 1 72 ? -7.156 -13.016 2.963 1 94.5 72 GLN B N 1
ATOM 1425 C CA . GLN B 1 72 ? -8.07 -13.812 3.77 1 94.5 72 GLN B CA 1
ATOM 1426 C C . GLN B 1 72 ? -7.445 -15.156 4.152 1 94.5 72 GLN B C 1
ATOM 1428 O O . GLN B 1 72 ? -7.605 -15.617 5.285 1 94.5 72 GLN B O 1
ATOM 1433 N N . MET B 1 73 ? -6.711 -15.695 3.324 1 93.31 73 MET B N 1
ATOM 1434 C CA . MET B 1 73 ? -6.113 -17.016 3.52 1 93.31 73 MET B CA 1
ATOM 1435 C C . MET B 1 73 ? -5.008 -16.953 4.57 1 93.31 73 MET B C 1
ATOM 1437 O O . MET B 1 73 ? -4.695 -17.969 5.207 1 93.31 73 MET B O 1
ATOM 1441 N N . VAL B 1 74 ? -4.48 -15.781 4.801 1 94.19 74 VAL B N 1
ATOM 1442 C CA . VAL B 1 74 ? -3.369 -15.695 5.742 1 94.19 74 VAL B CA 1
ATOM 1443 C C . VAL B 1 74 ? -3.834 -15.008 7.027 1 94.19 74 VAL B C 1
ATOM 1445 O O . VAL B 1 74 ? -3.014 -14.555 7.832 1 94.19 74 VAL B O 1
ATOM 1448 N N . GLY B 1 75 ? -5.098 -14.773 7.133 1 95.19 75 GLY B N 1
ATOM 1449 C CA . GLY B 1 75 ? -5.664 -14.383 8.422 1 95.19 75 GLY B CA 1
ATOM 1450 C C . GLY B 1 75 ? -5.887 -12.891 8.547 1 95.19 75 GLY B C 1
ATOM 1451 O O . GLY B 1 75 ? -6.113 -12.383 9.648 1 95.19 75 GLY B O 1
ATOM 1452 N N . VAL B 1 76 ? -5.809 -12.188 7.457 1 97.38 76 VAL B N 1
ATOM 1453 C CA . VAL B 1 76 ? -6.145 -10.773 7.504 1 97.38 76 VAL B CA 1
ATOM 1454 C C . VAL B 1 76 ? -7.637 -10.602 7.777 1 97.38 76 VAL B C 1
ATOM 1456 O O . VAL B 1 76 ? -8.469 -11.266 7.156 1 97.38 76 VAL B O 1
ATOM 1459 N N . GLU B 1 77 ? -7.906 -9.703 8.703 1 97.5 77 GLU B N 1
ATOM 1460 C CA . GLU B 1 77 ? -9.297 -9.445 9.055 1 97.5 77 GLU B CA 1
ATOM 1461 C C . GLU B 1 77 ? -9.852 -8.258 8.266 1 97.5 77 GLU B C 1
ATOM 1463 O O . GLU B 1 77 ? -9.094 -7.414 7.789 1 97.5 77 GLU B O 1
ATOM 1468 N N . LEU B 1 78 ? -11.219 -8.227 8.18 1 97.56 78 LEU B N 1
ATOM 1469 C CA . LEU B 1 78 ? -11.867 -7.184 7.391 1 97.56 78 LEU B CA 1
ATOM 1470 C C . LEU B 1 78 ? -11.555 -5.801 7.953 1 97.56 78 LEU B C 1
ATOM 1472 O O . LEU B 1 78 ? -11.391 -4.84 7.195 1 97.56 78 LEU B O 1
ATOM 1476 N N . ASP B 1 79 ? -11.469 -5.676 9.281 1 97.81 79 ASP B N 1
ATOM 1477 C CA . ASP B 1 79 ? -11.164 -4.383 9.891 1 97.81 79 ASP B CA 1
ATOM 1478 C C . ASP B 1 79 ? -9.758 -3.918 9.5 1 97.81 79 ASP B C 1
ATOM 1480 O O . ASP B 1 79 ? -9.523 -2.719 9.344 1 97.81 79 ASP B O 1
ATOM 1484 N N . GLU B 1 80 ? -8.812 -4.844 9.359 1 98.56 80 GLU B N 1
ATOM 1485 C CA . GLU B 1 80 ? -7.473 -4.504 8.891 1 98.56 80 GLU B CA 1
ATOM 1486 C C . GLU B 1 80 ? -7.492 -4.035 7.441 1 98.56 80 GLU B C 1
ATOM 1488 O O . GLU B 1 80 ? -6.816 -3.062 7.09 1 98.56 80 GLU B O 1
ATOM 1493 N N . VAL B 1 81 ? -8.305 -4.707 6.656 1 98.69 81 VAL B N 1
ATOM 1494 C CA . VAL B 1 81 ? -8.477 -4.312 5.258 1 98.69 81 VAL B CA 1
ATOM 1495 C C . VAL B 1 81 ? -9.055 -2.902 5.188 1 98.69 81 VAL B C 1
ATOM 1497 O O . VAL B 1 81 ? -8.586 -2.072 4.402 1 98.69 81 VAL B O 1
ATOM 1500 N N . GLU B 1 82 ? -10.008 -2.631 5.992 1 98.25 82 GLU B N 1
ATOM 1501 C CA . GLU B 1 82 ? -10.664 -1.325 5.988 1 98.25 82 GLU B CA 1
ATOM 1502 C C . GLU B 1 82 ? -9.664 -0.211 6.305 1 98.25 82 GLU B C 1
ATOM 1504 O O . GLU B 1 82 ? -9.711 0.858 5.691 1 98.25 82 GLU B O 1
ATOM 1509 N N . GLU B 1 83 ? -8.82 -0.478 7.234 1 98.69 83 GLU B N 1
ATOM 1510 C CA . GLU B 1 83 ? -7.832 0.546 7.566 1 98.69 83 GLU B CA 1
ATOM 1511 C C . GLU B 1 83 ? -6.801 0.699 6.453 1 98.69 83 GLU B C 1
ATOM 1513 O O . GLU B 1 83 ? -6.328 1.805 6.184 1 98.69 83 GLU B O 1
ATOM 1518 N N . ALA B 1 84 ? -6.441 -0.4 5.785 1 98.81 84 ALA B N 1
ATOM 1519 C CA . ALA B 1 84 ? -5.566 -0.29 4.617 1 98.81 84 ALA B CA 1
ATOM 1520 C C . ALA B 1 84 ? -6.219 0.548 3.521 1 98.81 84 ALA B C 1
ATOM 1522 O O . ALA B 1 84 ? -5.555 1.359 2.873 1 98.81 84 ALA B O 1
ATOM 1523 N N . LEU B 1 85 ? -7.512 0.388 3.383 1 98.81 85 LEU B N 1
ATOM 1524 C CA . LEU B 1 85 ? -8.25 1.133 2.367 1 98.81 85 LEU B CA 1
ATOM 1525 C C . LEU B 1 85 ? -8.359 2.605 2.746 1 98.81 85 LEU B C 1
ATOM 1527 O O . LEU B 1 85 ? -8.359 3.477 1.873 1 98.81 85 LEU B O 1
ATOM 1531 N N . ARG B 1 86 ? -8.414 2.893 4.008 1 98.62 86 ARG B N 1
ATOM 1532 C CA . ARG B 1 86 ? -8.391 4.289 4.438 1 98.62 86 ARG B CA 1
ATOM 1533 C C . ARG B 1 86 ? -7.062 4.949 4.086 1 98.62 86 ARG B C 1
ATOM 1535 O O . ARG B 1 86 ? -7.023 6.129 3.738 1 98.62 86 ARG B O 1
ATOM 1542 N N . VAL B 1 87 ? -5.973 4.199 4.172 1 98.62 87 VAL B N 1
ATOM 1543 C CA . VAL B 1 87 ? -4.684 4.73 3.744 1 98.62 87 VAL B CA 1
ATOM 1544 C C . VAL B 1 87 ? -4.711 5.008 2.242 1 98.62 87 VAL B C 1
ATOM 1546 O O . VAL B 1 87 ? -4.215 6.039 1.787 1 98.62 87 VAL B O 1
ATOM 1549 N N . SER B 1 88 ? -5.332 4.07 1.498 1 98.62 88 SER B N 1
ATOM 1550 C CA . SER B 1 88 ? -5.473 4.293 0.063 1 98.62 88 SER B CA 1
ATOM 1551 C C . SER B 1 88 ? -6.262 5.566 -0.224 1 98.62 88 SER B C 1
ATOM 1553 O O . SER B 1 88 ? -5.969 6.281 -1.183 1 98.62 88 SER B O 1
ATOM 1555 N N . TYR B 1 89 ? -7.273 5.832 0.583 1 98.06 89 TYR B N 1
ATOM 1556 C CA . TYR B 1 89 ? -8.047 7.062 0.479 1 98.06 89 TYR B CA 1
ATOM 1557 C C . TYR B 1 89 ? -7.148 8.289 0.594 1 98.06 89 TYR B C 1
ATOM 1559 O O . TYR B 1 89 ? -7.297 9.25 -0.162 1 98.06 89 TYR B O 1
ATOM 1567 N N . MET B 1 90 ? -6.227 8.242 1.481 1 96.94 90 MET B N 1
ATOM 1568 C CA . MET B 1 90 ? -5.348 9.383 1.739 1 96.94 90 MET B CA 1
ATOM 1569 C C . MET B 1 90 ? -4.473 9.68 0.526 1 96.94 90 MET B C 1
ATOM 1571 O O . MET B 1 90 ? -4.195 10.844 0.228 1 96.94 90 MET B O 1
ATOM 1575 N N . LEU B 1 91 ? -4.148 8.664 -0.174 1 97 91 LEU B N 1
ATOM 1576 C CA . LEU B 1 91 ? -3.158 8.852 -1.229 1 97 91 LEU B CA 1
ATOM 1577 C C . LEU B 1 91 ? -3.822 8.883 -2.602 1 97 91 LEU B C 1
ATOM 1579 O O . LEU B 1 91 ? -3.277 9.445 -3.549 1 97 91 LEU B O 1
ATOM 1583 N N . ALA B 1 92 ? -5.086 8.227 -2.723 1 97.38 92 ALA B N 1
ATOM 1584 C CA . ALA B 1 92 ? -5.684 8.078 -4.047 1 97.38 92 ALA B CA 1
ATOM 1585 C C . ALA B 1 92 ? -7.141 8.531 -4.043 1 97.38 92 ALA B C 1
ATOM 1587 O O . ALA B 1 92 ? -7.844 8.383 -5.047 1 97.38 92 ALA B O 1
ATOM 1588 N N . GLY B 1 93 ? -7.637 8.938 -2.91 1 96.31 93 GLY B N 1
ATOM 1589 C CA . GLY B 1 93 ? -8.93 9.594 -2.842 1 96.31 93 GLY B CA 1
ATOM 1590 C C . GLY B 1 93 ? -10.07 8.648 -2.541 1 96.31 93 GLY B C 1
ATOM 1591 O O . GLY B 1 93 ? -9.867 7.438 -2.418 1 96.31 93 GLY B O 1
ATOM 1592 N N . MET B 1 94 ? -11.258 9.289 -2.537 1 96.94 94 MET B N 1
ATOM 1593 C CA . MET B 1 94 ? -12.484 8.602 -2.135 1 96.94 94 MET B CA 1
ATOM 1594 C C . MET B 1 94 ? -12.82 7.477 -3.104 1 96.94 94 MET B C 1
ATOM 1596 O O . MET B 1 94 ? -13.289 6.414 -2.689 1 96.94 94 MET B O 1
ATOM 1600 N N . PRO B 1 95 ? -12.609 7.641 -4.363 1 97 95 PRO B N 1
ATOM 1601 C CA . PRO B 1 95 ? -12.945 6.543 -5.273 1 97 95 PRO B CA 1
ATOM 1602 C C . PRO B 1 95 ? -12.164 5.266 -4.973 1 97 95 PRO B C 1
ATOM 1604 O O . PRO B 1 95 ? -12.703 4.164 -5.09 1 97 95 PRO B O 1
ATOM 1607 N N . SER B 1 96 ? -10.883 5.406 -4.59 1 97.75 96 SER B N 1
ATOM 1608 C CA . SER B 1 96 ? -10.086 4.238 -4.227 1 97.75 96 SER B CA 1
ATOM 1609 C C . SER B 1 96 ? -10.688 3.512 -3.027 1 97.75 96 SER B C 1
ATOM 1611 O O . SER B 1 96 ? -10.781 2.283 -3.02 1 97.75 96 SER B O 1
ATOM 1613 N N . TYR B 1 97 ? -11.102 4.297 -2.109 1 98 97 TYR B N 1
ATOM 1614 C CA . TYR B 1 97 ? -11.656 3.768 -0.869 1 98 97 TYR B CA 1
ATOM 1615 C C . TYR B 1 97 ? -12.984 3.07 -1.121 1 98 97 TYR B C 1
ATOM 1617 O O . TYR B 1 97 ? -13.203 1.946 -0.664 1 98 97 TYR B O 1
ATOM 1625 N N . VAL B 1 98 ? -13.836 3.682 -1.83 1 96.75 98 VAL B N 1
ATOM 1626 C CA . VAL B 1 98 ? -15.188 3.166 -2.059 1 96.75 98 VAL B CA 1
ATOM 1627 C C . VAL B 1 98 ? -15.117 1.895 -2.9 1 96.75 98 VAL B C 1
ATOM 1629 O O . VAL B 1 98 ? -15.766 0.895 -2.578 1 96.75 98 VAL B O 1
ATOM 1632 N N . HIS B 1 99 ? -14.352 2.014 -3.881 1 95.81 99 HIS B N 1
ATOM 1633 C CA . HIS B 1 99 ? -14.164 0.826 -4.707 1 95.81 99 HIS B CA 1
ATOM 1634 C C . HIS B 1 99 ? -13.578 -0.323 -3.895 1 95.81 99 HIS B C 1
ATOM 1636 O O . HIS B 1 99 ? -14.078 -1.45 -3.957 1 95.81 99 HIS B O 1
ATOM 1642 N N . GLY B 1 100 ? -12.539 -0.089 -3.184 1 97.62 100 GLY B N 1
ATOM 1643 C CA . GLY B 1 100 ? -11.914 -1.101 -2.346 1 97.62 100 GLY B CA 1
ATOM 1644 C C . GLY B 1 100 ? -12.875 -1.714 -1.34 1 97.62 100 GLY B C 1
ATOM 1645 O O . GLY B 1 100 ? -12.859 -2.928 -1.124 1 97.62 100 GLY B O 1
ATOM 1646 N N . LYS B 1 101 ? -13.656 -0.852 -0.78 1 96.62 101 LYS B N 1
ATOM 1647 C CA . LYS B 1 101 ? -14.609 -1.318 0.225 1 96.62 101 LYS B CA 1
ATOM 1648 C C . LYS B 1 101 ? -15.641 -2.266 -0.388 1 96.62 101 LYS B C 1
ATOM 1650 O O . LYS B 1 101 ? -15.977 -3.293 0.204 1 96.62 101 LYS B O 1
ATOM 1655 N N . TYR B 1 102 ? -16.094 -1.907 -1.539 1 95.44 102 TYR B N 1
ATOM 1656 C CA . TYR B 1 102 ? -17.094 -2.74 -2.207 1 95.44 102 TYR B CA 1
ATOM 1657 C C . TYR B 1 102 ? -16.5 -4.102 -2.562 1 95.44 102 TYR B C 1
ATOM 1659 O O . TYR B 1 102 ? -17.141 -5.137 -2.334 1 95.44 102 TYR B O 1
ATOM 1667 N N . VAL B 1 103 ? -15.367 -4.129 -3.072 1 96.56 103 VAL B N 1
ATOM 1668 C CA . VAL B 1 103 ? -14.734 -5.383 -3.461 1 96.56 103 VAL B CA 1
ATOM 1669 C C . VAL B 1 103 ? -14.398 -6.203 -2.215 1 96.56 103 VAL B C 1
ATOM 1671 O O . VAL B 1 103 ? -14.586 -7.422 -2.201 1 96.56 103 VAL B O 1
ATOM 1674 N N . ALA B 1 104 ? -13.922 -5.559 -1.163 1 97.5 104 ALA B N 1
ATOM 1675 C CA . ALA B 1 104 ? -13.562 -6.254 0.071 1 97.5 104 ALA B CA 1
ATOM 1676 C C . ALA B 1 104 ? -14.773 -6.945 0.687 1 97.5 104 ALA B C 1
ATOM 1678 O O . ALA B 1 104 ? -14.68 -8.086 1.153 1 97.5 104 ALA B O 1
ATOM 1679 N N . LYS B 1 105 ? -15.867 -6.223 0.677 1 95.25 105 LYS B N 1
ATOM 1680 C CA . LYS B 1 105 ? -17.094 -6.805 1.23 1 95.25 105 LYS B CA 1
ATOM 1681 C C . LYS B 1 105 ? -17.516 -8.047 0.448 1 95.25 105 LYS B C 1
ATOM 1683 O O . LYS B 1 105 ? -17.969 -9.023 1.033 1 95.25 105 LYS B O 1
ATOM 1688 N N . SER B 1 106 ? -17.359 -7.969 -0.78 1 94.06 106 SER B N 1
ATOM 1689 C CA . SER B 1 106 ? -17.734 -9.094 -1.628 1 94.06 106 SER B CA 1
ATOM 1690 C C . SER B 1 106 ? -16.828 -10.297 -1.39 1 94.06 106 SER B C 1
ATOM 1692 O O . SER B 1 106 ? -17.297 -11.438 -1.403 1 94.06 106 SER B O 1
ATOM 1694 N N . VAL B 1 107 ? -15.578 -10.109 -1.125 1 94.38 107 VAL B N 1
ATOM 1695 C CA . VAL B 1 107 ? -14.609 -11.188 -0.97 1 94.38 107 VAL B CA 1
ATOM 1696 C C . VAL B 1 107 ? -14.703 -11.766 0.441 1 94.38 107 VAL B C 1
ATOM 1698 O O . VAL B 1 107 ? -14.594 -12.977 0.628 1 94.38 107 VAL B O 1
ATOM 1701 N N . PHE B 1 108 ? -14.914 -10.938 1.386 1 94 108 PHE B N 1
ATOM 1702 C CA . PHE B 1 108 ? -14.953 -11.383 2.775 1 94 108 PHE B CA 1
ATOM 1703 C C . PHE B 1 108 ? -16.375 -11.773 3.178 1 94 108 PHE B C 1
ATOM 1705 O O . PHE B 1 108 ? -16.594 -12.25 4.289 1 94 108 PHE B O 1
ATOM 1712 N N . HIS B 1 109 ? -17.234 -11.82 2.238 1 82.75 109 HIS B N 1
ATOM 1713 C CA . HIS B 1 109 ? -18.625 -12.242 2.414 1 82.75 109 HIS B CA 1
ATOM 1714 C C . HIS B 1 109 ? -19.281 -11.484 3.561 1 82.75 109 HIS B C 1
ATOM 1716 O O . HIS B 1 109 ? -19.922 -12.094 4.43 1 82.75 109 HIS B O 1
ATOM 1722 N N . GLU B 1 110 ? -18.969 -10.336 3.604 1 69.75 110 GLU B N 1
ATOM 1723 C CA . GLU B 1 110 ? -19.688 -9.531 4.586 1 69.75 110 GLU B CA 1
ATOM 1724 C C . GLU B 1 110 ? -20.625 -8.539 3.908 1 69.75 110 GLU B C 1
ATOM 1726 O O . GLU B 1 110 ? -20.406 -8.148 2.76 1 69.75 110 GLU B O 1
#

Foldseek 3Di:
DVVLCLLQVDDDPVLVVCCPPPVVVSVVVVVVSCVVCPDDPHHNLVVLLVQLLVCLLVVPLVSNLRSLNNNVSVPDDLVSNLVSLVVSCVVRNDSSSVSSNVSNCVNVVD/DVVLCLLQVDDDPVLVVCCPPPVVVSVVVVVVSCVVCPDDPHHNLVVLLVQLLVCLLVVPLVSNLRSLNSNVSVPDDLVSNLVSLVVSCVVRNDSSSVSSNVSNCVNVVD

Nearest PDB structures (foldseek):
  2qeu-assembly1_B  TM=8.369E-01  e=9.422E-05  Paraburkholderia xenovorans LB400
  2af7-assembly1_F  TM=7.852E-01  e=2.982E-04  Methanothermobacter thermautotrophicus
  5dik-assembly1_A  TM=8.131E-01  e=7.346E-04  Legionella pneumophila
  1vke-assembly1_A  TM=8.292E-01  e=1.274E-03  Thermotoga maritima MSB8
  2af7-assembly1_A  TM=6.379E-01  e=4.452E-04  Methanothermobacter thermautotrophicus